Protein AF-A0A537AKS6-F1 (afdb_monomer)

Foldseek 3Di:
DDAQDFDDPVLLVDAPSAAADDDAPRLVLLLCQQQWAFDDWDDDDPDIDTATNFDAVVRLQFKWKKKFFAAHVVVHNFTFIWTQDRVVSDTHTFFTAGPVLVCQQCVLPDPRKIKMWMKGLLLSQCVPPNLCSLVRRVVRVVRSQVRSQSSLSSNQKHKAWPPPAFQVLSCLQNVQPPVVLQVLAGGMGTDTMMMMGTHDDDRPDNDGDSVSSVVRSPTDTDHGDDHPDPDDGDDRVSSVVVSVVPTDD

Structure (mmCIF, N/CA/C/O backbone):
data_AF-A0A537AKS6-F1
#
_entry.id   AF-A0A537AKS6-F1
#
loop_
_atom_site.group_PDB
_atom_site.id
_atom_site.type_symbol
_atom_site.label_atom_id
_atom_site.label_alt_id
_atom_site.label_comp_id
_atom_site.label_asym_id
_atom_site.label_entity_id
_atom_site.label_seq_id
_atom_site.pdbx_PDB_ins_code
_atom_site.Cartn_x
_atom_site.Cartn_y
_atom_site.Cartn_z
_atom_site.occupancy
_atom_site.B_iso_or_equiv
_atom_site.auth_seq_id
_atom_site.auth_comp_id
_atom_site.auth_asym_id
_atom_site.auth_atom_id
_atom_site.pdbx_PDB_model_num
ATOM 1 N N . GLU A 1 1 ? 25.735 6.282 -5.657 1.00 59.12 1 GLU A N 1
ATOM 2 C CA . GLU A 1 1 ? 24.808 6.762 -6.701 1.00 59.12 1 GLU A CA 1
ATOM 3 C C . GLU A 1 1 ? 23.999 7.931 -6.164 1.00 59.12 1 GLU A C 1
ATOM 5 O O . GLU A 1 1 ? 23.751 7.967 -4.959 1.00 59.12 1 GLU A O 1
ATOM 10 N N . GLU A 1 2 ? 23.674 8.886 -7.033 1.00 72.12 2 GLU A N 1
ATOM 11 C CA . GLU A 1 2 ? 22.932 10.116 -6.717 1.00 72.12 2 GLU A CA 1
ATOM 12 C C . GLU A 1 2 ? 21.427 9.849 -6.519 1.00 72.12 2 GLU A C 1
ATOM 14 O O . GLU A 1 2 ? 20.904 8.817 -6.942 1.00 72.12 2 GLU A O 1
ATOM 19 N N . GLU A 1 3 ? 20.730 10.762 -5.839 1.00 78.38 3 GLU A N 1
ATOM 20 C CA . GLU A 1 3 ? 19.271 10.699 -5.685 1.00 78.38 3 GLU A CA 1
ATOM 21 C C . GLU A 1 3 ? 18.549 10.916 -7.029 1.00 78.38 3 GLU A C 1
ATOM 23 O O . GLU A 1 3 ? 19.011 11.720 -7.843 1.00 78.38 3 GLU A O 1
ATOM 28 N N . PRO A 1 4 ? 17.400 10.252 -7.276 1.00 79.19 4 PRO A N 1
ATOM 29 C CA . PRO A 1 4 ? 16.616 10.491 -8.483 1.00 79.19 4 PRO A CA 1
ATOM 30 C C . PRO A 1 4 ? 16.162 11.955 -8.575 1.00 79.19 4 PRO A C 1
ATOM 32 O O . PRO A 1 4 ? 15.470 12.463 -7.689 1.00 79.19 4 PRO A O 1
ATOM 35 N N . LEU A 1 5 ? 16.514 12.628 -9.671 1.00 83.00 5 LEU A N 1
ATOM 36 C CA . LEU A 1 5 ? 16.069 13.994 -9.938 1.00 83.00 5 LEU A CA 1
ATOM 37 C C . LEU A 1 5 ? 14.573 14.014 -10.268 1.00 83.00 5 LEU A C 1
ATOM 39 O O . LEU A 1 5 ? 14.107 13.259 -11.122 1.00 83.00 5 LEU A O 1
ATOM 43 N N . SER A 1 6 ? 13.820 14.904 -9.620 1.00 87.50 6 SER A N 1
ATOM 44 C CA . SER A 1 6 ? 12.395 15.071 -9.917 1.00 87.50 6 SER A CA 1
ATOM 45 C C . SER A 1 6 ? 12.207 15.710 -11.299 1.00 87.50 6 SER A C 1
ATOM 47 O O . SER A 1 6 ? 12.801 16.760 -11.564 1.00 87.50 6 SER A O 1
ATOM 49 N N . PRO A 1 7 ? 11.381 15.124 -12.182 1.00 92.56 7 PRO A N 1
ATOM 50 C CA . PRO A 1 7 ? 11.108 15.702 -13.490 1.00 92.56 7 PRO A CA 1
ATOM 51 C C . PRO A 1 7 ? 10.198 16.932 -13.383 1.00 92.56 7 PRO A C 1
ATOM 53 O O . PRO A 1 7 ? 9.530 17.158 -12.371 1.00 92.56 7 PRO A O 1
ATOM 56 N N . ALA A 1 8 ? 10.120 17.705 -14.468 1.00 93.62 8 ALA A N 1
ATOM 57 C CA . ALA A 1 8 ? 9.098 18.735 -14.605 1.00 93.62 8 ALA A CA 1
ATOM 58 C C . ALA A 1 8 ? 7.694 18.105 -14.578 1.00 93.62 8 ALA A C 1
ATOM 60 O O . ALA A 1 8 ? 7.478 17.010 -15.100 1.00 93.62 8 ALA A O 1
ATOM 61 N N . TYR A 1 9 ? 6.726 18.816 -13.996 1.00 91.06 9 TYR A N 1
ATOM 62 C CA . TYR A 1 9 ? 5.355 18.322 -13.833 1.00 91.06 9 TYR A CA 1
ATOM 63 C C . TYR A 1 9 ? 4.705 17.920 -15.165 1.00 91.06 9 TYR A C 1
ATOM 65 O O . TYR A 1 9 ? 4.072 16.872 -15.262 1.00 91.06 9 TYR A O 1
ATOM 73 N N . GLU A 1 10 ? 4.910 18.717 -16.213 1.00 93.62 10 GLU A N 1
ATOM 74 C CA . GLU A 1 10 ? 4.398 18.442 -17.561 1.00 93.62 10 GLU A CA 1
ATOM 75 C C . GLU A 1 10 ? 4.949 17.138 -18.160 1.00 93.62 10 GLU A C 1
ATOM 77 O O . GLU A 1 10 ? 4.228 16.422 -18.859 1.00 93.62 10 GLU A O 1
ATOM 82 N N . SER A 1 11 ? 6.183 16.760 -17.810 1.00 93.31 11 SER A N 1
ATOM 83 C CA . SER A 1 11 ? 6.817 15.527 -18.286 1.00 93.31 11 SER A CA 1
ATOM 84 C C . SER A 1 11 ? 6.125 14.266 -17.769 1.00 93.31 11 SER A C 1
ATOM 86 O O . SER A 1 11 ? 6.210 13.223 -18.415 1.00 93.31 11 SER A O 1
ATOM 88 N N . LEU A 1 12 ? 5.399 14.340 -16.647 1.00 90.81 12 LEU A N 1
ATOM 89 C CA . LEU A 1 12 ? 4.654 13.199 -16.098 1.00 90.81 12 LEU A CA 1
ATOM 90 C C . LEU A 1 12 ? 3.518 12.741 -17.025 1.00 90.81 12 LEU A C 1
ATOM 92 O O . LEU A 1 12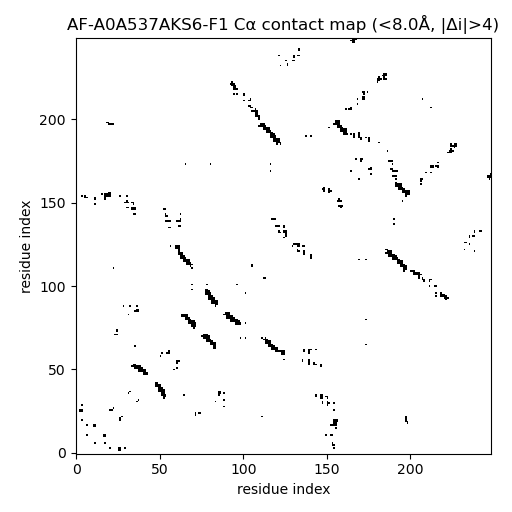 ? 3.146 11.568 -17.019 1.00 90.81 12 LEU A O 1
ATOM 96 N N . TYR A 1 13 ? 2.996 13.653 -17.848 1.00 87.19 13 TYR A N 1
ATOM 97 C CA . TYR A 1 13 ? 1.878 13.400 -18.760 1.00 87.19 13 TYR A CA 1
ATOM 98 C C . TYR A 1 13 ? 2.324 13.103 -20.193 1.00 87.19 13 TYR A C 1
ATOM 100 O O . TYR A 1 13 ? 1.508 12.697 -21.019 1.00 87.19 13 TYR A O 1
ATOM 108 N N . ALA A 1 14 ? 3.615 13.265 -20.493 1.00 88.25 14 ALA A N 1
ATOM 109 C CA . ALA A 1 14 ? 4.182 13.012 -21.807 1.00 88.25 14 ALA A CA 1
ATOM 110 C C . ALA A 1 14 ? 4.775 11.588 -21.888 1.00 88.25 14 ALA A C 1
ATOM 112 O O . ALA A 1 14 ? 5.728 11.249 -21.172 1.00 88.25 14 ALA A O 1
ATOM 113 N N . PRO A 1 15 ? 4.251 10.704 -22.762 1.00 80.06 15 PRO A N 1
ATOM 114 C CA . PRO A 1 15 ? 4.785 9.359 -22.907 1.00 80.06 15 PRO A CA 1
ATOM 115 C C . PRO A 1 15 ? 6.272 9.347 -23.300 1.00 80.06 15 PRO A C 1
ATOM 117 O O . PRO A 1 15 ? 6.634 9.728 -24.403 1.00 80.06 15 PRO A O 1
ATOM 120 N N . GLY A 1 16 ? 7.132 8.879 -22.392 1.00 83.56 16 GLY A N 1
ATOM 121 C CA . GLY A 1 16 ? 8.572 8.706 -22.631 1.00 83.56 16 GLY A CA 1
ATOM 122 C C . GLY A 1 16 ? 9.432 9.894 -22.197 1.00 83.56 16 GLY A C 1
ATOM 123 O O . GLY A 1 16 ? 10.649 9.801 -22.285 1.00 83.56 16 GLY A O 1
ATOM 124 N N . ALA A 1 17 ? 8.827 10.975 -21.690 1.00 91.12 17 ALA A N 1
ATOM 125 C CA . ALA A 1 17 ? 9.558 12.178 -21.288 1.00 91.12 17 ALA A CA 1
ATOM 126 C C . ALA A 1 17 ? 10.371 12.015 -19.992 1.00 91.12 17 ALA A C 1
ATOM 128 O O . ALA A 1 17 ? 11.335 12.746 -19.781 1.00 91.12 17 ALA A O 1
ATOM 129 N N . VAL A 1 18 ? 10.004 11.060 -19.134 1.00 94.00 18 VAL A N 1
ATOM 130 C CA . VAL A 1 18 ? 10.774 10.701 -17.936 1.00 94.00 18 VAL A CA 1
ATOM 131 C C . VAL A 1 18 ? 11.511 9.396 -18.205 1.00 94.00 18 VAL A C 1
ATOM 133 O O . VAL A 1 18 ? 10.882 8.367 -18.473 1.00 94.00 18 VAL A O 1
ATOM 136 N N . ALA A 1 19 ? 12.843 9.444 -18.158 1.00 93.06 19 ALA A N 1
ATOM 137 C CA . ALA A 1 19 ? 13.681 8.261 -18.294 1.00 93.06 19 ALA A CA 1
ATOM 138 C C . ALA A 1 19 ? 13.453 7.315 -17.107 1.00 93.06 19 ALA A C 1
ATOM 140 O O . ALA A 1 19 ? 13.392 7.755 -15.960 1.00 93.06 19 ALA A O 1
ATOM 141 N N . SER A 1 20 ? 13.326 6.016 -17.383 1.00 94.50 20 SER A N 1
ATOM 142 C CA . SER A 1 20 ? 13.126 5.025 -16.325 1.00 94.50 20 SER A CA 1
ATOM 143 C C . SER A 1 20 ? 14.390 4.880 -15.488 1.00 94.50 20 SER A C 1
ATOM 145 O O . SER A 1 20 ? 15.433 4.471 -16.000 1.00 94.50 20 SER A O 1
ATOM 147 N N . VAL A 1 21 ? 14.272 5.141 -14.192 1.00 94.62 21 VAL A N 1
ATOM 148 C CA . VAL A 1 21 ? 15.329 4.878 -13.213 1.00 94.62 21 VAL A CA 1
ATOM 149 C C . VAL A 1 21 ? 15.402 3.361 -12.960 1.00 94.62 21 VAL A C 1
ATOM 151 O O . VAL A 1 21 ? 14.352 2.713 -12.903 1.00 94.62 21 VAL A O 1
ATOM 154 N N . PRO A 1 22 ? 16.592 2.746 -12.838 1.00 92.81 22 PRO A N 1
ATOM 155 C CA . PRO A 1 22 ? 16.713 1.348 -12.419 1.00 92.81 22 PRO A CA 1
ATOM 156 C C . PRO A 1 22 ? 16.135 1.109 -11.017 1.00 92.81 22 PRO A C 1
ATOM 158 O O . PRO A 1 22 ? 16.101 2.021 -10.189 1.00 92.81 22 PRO A O 1
ATOM 161 N N . MET A 1 23 ? 15.704 -0.121 -10.723 1.00 93.94 23 MET A N 1
ATOM 162 C CA . MET A 1 23 ? 15.303 -0.474 -9.361 1.00 93.94 23 MET A CA 1
ATOM 163 C C . MET A 1 23 ? 16.510 -0.387 -8.418 1.00 93.94 23 MET A C 1
ATOM 165 O O . MET A 1 23 ? 17.547 -0.997 -8.668 1.00 93.94 23 MET A O 1
ATOM 169 N N . SER A 1 24 ? 16.363 0.357 -7.325 1.00 95.12 24 SER A N 1
ATOM 170 C CA . SER A 1 24 ? 17.347 0.482 -6.247 1.00 95.12 24 SER A CA 1
ATOM 171 C C . SER A 1 24 ? 16.639 0.868 -4.950 1.00 95.12 24 SER A C 1
ATOM 173 O O . SER A 1 24 ? 15.491 1.327 -4.982 1.00 95.12 24 SER A O 1
ATOM 175 N N . ILE A 1 25 ? 17.322 0.755 -3.805 1.00 95.94 25 ILE A N 1
ATOM 176 C CA . ILE A 1 25 ? 16.747 1.203 -2.530 1.00 95.94 25 ILE A CA 1
ATOM 177 C C . ILE A 1 25 ? 16.389 2.695 -2.548 1.00 95.94 25 ILE A C 1
ATOM 179 O O . ILE A 1 25 ? 15.379 3.089 -1.976 1.00 95.94 25 ILE A O 1
ATOM 183 N N . ARG A 1 26 ? 17.166 3.529 -3.256 1.00 95.94 26 ARG A N 1
ATOM 184 C CA . ARG A 1 26 ? 16.908 4.974 -3.379 1.00 95.94 26 ARG A CA 1
ATOM 185 C C . ARG A 1 26 ? 15.668 5.254 -4.216 1.00 95.94 26 ARG A C 1
ATOM 187 O O . ARG A 1 26 ? 14.874 6.113 -3.851 1.00 95.94 26 ARG A O 1
ATOM 194 N N . ALA A 1 27 ? 15.477 4.518 -5.311 1.00 96.81 27 ALA A N 1
ATOM 195 C CA . ALA A 1 27 ? 14.281 4.658 -6.134 1.00 96.81 27 ALA A CA 1
ATOM 196 C C . ALA A 1 27 ? 13.024 4.166 -5.390 1.00 96.81 27 ALA A C 1
ATOM 198 O O . ALA A 1 27 ? 11.988 4.826 -5.435 1.00 96.81 27 ALA A O 1
ATOM 199 N N . LEU A 1 28 ? 13.127 3.064 -4.635 1.00 97.81 28 LEU A N 1
ATOM 200 C CA . LEU A 1 28 ? 12.041 2.589 -3.771 1.00 97.81 28 LEU A CA 1
ATOM 201 C C . LEU A 1 28 ? 11.722 3.584 -2.644 1.00 97.81 28 LEU A C 1
ATOM 203 O O . LEU A 1 28 ? 10.555 3.895 -2.419 1.00 97.81 28 LEU A O 1
ATOM 207 N N . SER A 1 29 ? 12.747 4.111 -1.969 1.00 97.75 29 SER A N 1
ATOM 208 C CA . SER A 1 29 ? 12.605 5.154 -0.946 1.00 97.75 29 SER A CA 1
ATOM 209 C C . SER A 1 29 ? 11.890 6.376 -1.519 1.00 97.75 29 SER A C 1
ATOM 211 O O . SER A 1 29 ? 10.890 6.800 -0.949 1.00 97.75 29 SER A O 1
ATOM 213 N N . ARG A 1 30 ? 12.289 6.858 -2.703 1.00 97.25 30 ARG A N 1
ATOM 214 C CA . ARG A 1 30 ? 11.632 7.980 -3.392 1.00 97.25 30 ARG A CA 1
ATOM 215 C C . ARG A 1 30 ? 10.166 7.705 -3.724 1.00 97.25 30 ARG A C 1
ATOM 217 O O . ARG A 1 30 ? 9.322 8.578 -3.535 1.00 97.25 30 ARG A O 1
ATOM 224 N N . LEU A 1 31 ? 9.851 6.499 -4.204 1.00 98.38 31 LEU A N 1
ATOM 225 C CA . LEU A 1 31 ? 8.468 6.100 -4.460 1.00 98.38 31 LEU A CA 1
ATOM 226 C C . LEU A 1 31 ? 7.628 6.209 -3.179 1.00 98.38 31 LEU A C 1
ATOM 228 O O . LEU A 1 31 ? 6.565 6.823 -3.199 1.00 98.38 31 LEU A O 1
ATOM 232 N N . LEU A 1 32 ? 8.107 5.632 -2.073 1.00 98.62 32 LEU A N 1
ATOM 233 C CA . LEU A 1 32 ? 7.396 5.611 -0.790 1.00 98.62 32 LEU A CA 1
ATOM 234 C C . LEU A 1 32 ? 7.331 6.997 -0.132 1.00 98.62 32 LEU A C 1
ATOM 236 O O . LEU A 1 32 ? 6.307 7.344 0.458 1.00 98.62 32 LEU A O 1
ATOM 240 N N . GLU A 1 33 ? 8.384 7.805 -0.284 1.00 97.81 33 GLU A N 1
ATOM 241 C CA . GLU A 1 33 ? 8.442 9.206 0.140 1.00 97.81 33 GLU A CA 1
ATOM 242 C C . GLU A 1 33 ? 7.279 9.991 -0.473 1.00 97.81 33 GLU A C 1
ATOM 244 O O . GLU A 1 33 ? 6.498 10.623 0.234 1.00 97.81 33 GLU A O 1
ATOM 249 N N . TYR A 1 34 ? 7.117 9.893 -1.792 1.00 97.50 34 TYR A N 1
ATOM 250 C CA . TYR A 1 34 ? 6.111 10.656 -2.530 1.00 97.50 34 TYR A CA 1
ATOM 251 C C . TYR A 1 34 ? 4.707 10.064 -2.462 1.00 97.50 34 TYR A C 1
ATOM 253 O O . TYR A 1 34 ? 3.735 10.783 -2.687 1.00 97.50 34 TYR A O 1
ATOM 261 N N . ALA A 1 35 ? 4.590 8.775 -2.148 1.00 98.19 35 ALA A N 1
ATOM 262 C CA . ALA A 1 35 ? 3.311 8.085 -2.145 1.00 98.19 35 ALA A CA 1
ATOM 263 C C . ALA A 1 35 ? 2.659 7.957 -0.765 1.00 98.19 35 ALA A C 1
ATOM 265 O O . ALA A 1 35 ? 1.433 7.947 -0.691 1.00 98.19 35 ALA A O 1
ATOM 266 N N . LEU A 1 36 ? 3.438 7.803 0.315 1.00 98.50 36 LEU A N 1
ATOM 267 C CA . LEU A 1 36 ? 2.910 7.362 1.616 1.00 98.50 36 LEU A CA 1
ATOM 268 C C . LEU A 1 36 ? 3.541 8.049 2.844 1.00 98.50 36 LEU A C 1
ATOM 270 O O . LEU A 1 36 ? 3.058 7.855 3.960 1.00 98.50 36 LEU A O 1
ATOM 274 N N . ALA A 1 37 ? 4.619 8.824 2.692 1.00 98.19 37 ALA A N 1
ATOM 275 C CA . ALA A 1 37 ? 5.364 9.364 3.832 1.00 98.19 37 ALA A CA 1
ATOM 276 C C . ALA A 1 37 ? 4.682 10.531 4.559 1.00 98.19 37 ALA A C 1
ATOM 278 O O . ALA A 1 37 ? 3.701 11.126 4.098 1.00 98.19 37 ALA A O 1
ATOM 279 N N . LEU A 1 38 ? 5.260 10.886 5.710 1.00 98.12 38 LEU A N 1
ATOM 280 C CA . LEU A 1 38 ? 4.996 12.166 6.355 1.00 98.12 38 LEU A CA 1
ATOM 281 C C . LEU A 1 38 ? 5.534 13.306 5.475 1.00 98.12 38 LEU A C 1
ATOM 283 O O . LEU A 1 38 ? 6.672 13.255 5.022 1.00 98.12 38 LEU A O 1
ATOM 287 N N . SER A 1 39 ? 4.732 14.346 5.256 1.00 96.56 39 SER A N 1
ATOM 288 C CA . SER A 1 39 ? 5.089 15.499 4.416 1.00 96.56 39 SER A CA 1
ATOM 289 C C . SER A 1 39 ? 5.504 16.724 5.228 1.00 96.56 39 SER A C 1
ATOM 291 O O . SER A 1 39 ? 6.319 17.530 4.785 1.00 96.56 39 SER A O 1
ATOM 293 N N . ALA A 1 40 ? 4.936 16.892 6.423 1.00 96.12 40 ALA A N 1
ATOM 294 C CA . ALA A 1 40 ? 5.212 18.027 7.292 1.00 96.12 40 ALA A CA 1
ATOM 295 C C . ALA A 1 40 ? 4.776 17.745 8.732 1.00 96.12 40 ALA A C 1
ATOM 297 O O . ALA A 1 40 ? 3.990 16.841 9.007 1.00 96.12 40 ALA A O 1
ATOM 298 N N . TRP A 1 41 ? 5.229 18.594 9.651 1.00 96.62 41 TRP A N 1
ATOM 299 C CA . TRP A 1 41 ? 4.727 18.650 11.019 1.00 96.62 41 TRP A CA 1
ATOM 300 C C . TRP A 1 41 ? 4.069 20.002 11.268 1.00 96.62 41 TRP A C 1
ATOM 302 O O . TRP A 1 41 ? 4.635 21.042 10.934 1.00 96.62 41 TRP A O 1
ATOM 312 N N . LYS A 1 42 ? 2.886 19.991 11.881 1.00 96.12 42 LYS A N 1
ATOM 313 C CA . LYS A 1 42 ? 2.195 21.196 12.348 1.00 96.12 42 LYS A CA 1
ATOM 314 C C . LYS A 1 42 ? 2.181 21.232 13.867 1.00 96.12 42 LYS A C 1
ATOM 316 O O . LYS A 1 42 ? 2.167 20.190 14.521 1.00 96.12 42 LYS A O 1
ATOM 321 N N . GLN A 1 43 ? 2.175 22.440 14.416 1.00 96.94 43 GLN A N 1
ATOM 322 C CA . GLN A 1 43 ? 2.057 22.675 15.847 1.00 96.94 43 GLN A CA 1
ATOM 323 C C . GLN A 1 43 ? 1.148 23.875 16.098 1.00 96.94 43 GLN A C 1
ATOM 325 O O . GLN A 1 43 ? 1.283 2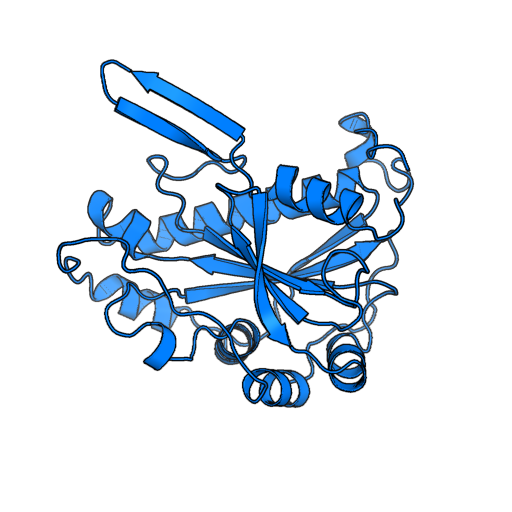4.909 15.445 1.00 96.94 43 GLN A O 1
ATOM 330 N N . ALA A 1 44 ? 0.236 23.732 17.055 1.00 95.88 44 ALA A N 1
ATOM 331 C CA . ALA A 1 44 ? -0.587 24.816 17.570 1.00 95.88 44 ALA A CA 1
ATOM 332 C C . ALA A 1 44 ? -0.722 24.656 19.087 1.00 95.88 44 ALA A C 1
ATOM 334 O O . ALA A 1 44 ? -1.156 23.612 19.577 1.00 95.88 44 ALA A O 1
ATOM 335 N N . GLY A 1 45 ? -0.312 25.679 19.840 1.00 95.06 45 GLY A N 1
ATOM 336 C CA . GLY A 1 45 ? -0.178 25.569 21.292 1.00 95.06 45 GLY A CA 1
ATOM 337 C C . GLY A 1 45 ? 0.781 24.437 21.687 1.00 95.06 45 GLY A C 1
ATOM 338 O O . GLY A 1 45 ? 1.879 24.322 21.137 1.00 95.06 45 GLY A O 1
ATOM 339 N N . GLY A 1 46 ? 0.352 23.596 22.632 1.00 95.19 46 GLY A N 1
ATOM 340 C CA . GLY A 1 46 ? 1.105 22.425 23.098 1.00 95.19 46 GLY A CA 1
ATOM 341 C C . GLY A 1 46 ? 0.932 21.162 22.246 1.00 95.19 46 GLY A C 1
ATOM 342 O O . GLY A 1 46 ? 1.552 20.147 22.544 1.00 95.19 46 GLY A O 1
ATOM 343 N N . THR A 1 47 ? 0.101 21.195 21.201 1.00 94.31 47 THR A N 1
ATOM 344 C CA . THR A 1 47 ? -0.208 20.017 20.381 1.00 94.31 47 THR A CA 1
ATOM 345 C C . THR A 1 47 ? 0.578 20.058 19.076 1.00 94.31 47 THR A C 1
ATOM 347 O O . THR A 1 47 ? 0.550 21.059 18.356 1.00 94.31 47 THR A O 1
ATOM 350 N N . ARG A 1 48 ? 1.255 18.953 18.747 1.00 95.75 48 ARG A N 1
ATOM 351 C CA . ARG A 1 48 ? 1.998 18.755 17.495 1.00 95.75 48 ARG A CA 1
ATOM 352 C C . ARG A 1 48 ? 1.497 17.493 16.797 1.00 95.75 48 ARG A C 1
ATOM 354 O O . ARG A 1 48 ? 1.297 16.478 17.453 1.00 95.75 48 ARG A O 1
ATOM 361 N N . TRP A 1 49 ? 1.315 17.552 15.481 1.00 95.38 49 TRP A N 1
ATOM 362 C CA . TRP A 1 49 ? 0.846 16.419 14.679 1.00 95.38 49 TRP A CA 1
ATOM 363 C C . TRP A 1 49 ? 1.532 16.373 13.314 1.00 95.38 49 TRP A C 1
ATOM 365 O O . TRP A 1 49 ? 1.953 17.401 12.772 1.00 95.38 49 TRP A O 1
ATOM 375 N N . ALA A 1 50 ? 1.653 15.166 12.767 1.00 96.31 50 ALA A N 1
ATOM 376 C CA . ALA A 1 50 ? 2.203 14.940 11.440 1.00 96.31 50 ALA A CA 1
ATOM 377 C C . ALA A 1 50 ? 1.119 15.076 10.363 1.00 96.31 50 ALA A C 1
ATOM 379 O O . ALA A 1 50 ? -0.051 14.759 10.591 1.00 96.31 50 ALA A O 1
ATOM 380 N N . LEU A 1 51 ? 1.525 15.530 9.183 1.00 97.44 51 LEU A N 1
ATOM 381 C CA . LEU A 1 51 ? 0.766 15.448 7.940 1.00 97.44 51 LEU A CA 1
ATOM 382 C C . LEU A 1 51 ? 1.406 14.385 7.051 1.00 97.44 51 LEU A C 1
ATOM 384 O O . LEU A 1 51 ? 2.624 14.211 7.104 1.00 97.44 51 LEU A O 1
ATOM 388 N N . ARG A 1 52 ? 0.612 13.715 6.213 1.00 97.50 52 ARG A N 1
ATOM 389 C CA . ARG A 1 52 ? 1.118 12.826 5.157 1.00 97.50 52 ARG A CA 1
ATOM 390 C C . ARG A 1 52 ? 1.050 13.499 3.790 1.00 97.50 52 ARG A C 1
ATOM 392 O O . ARG A 1 52 ? 0.463 14.573 3.642 1.00 97.50 52 ARG A O 1
ATOM 399 N N . VAL A 1 53 ? 1.704 12.895 2.805 1.00 97.06 53 VAL A N 1
ATOM 400 C CA . VAL A 1 53 ? 1.614 13.311 1.394 1.00 97.06 53 VAL A CA 1
ATOM 401 C C . VAL A 1 53 ? 0.198 13.153 0.833 1.00 97.06 53 VAL A C 1
ATOM 403 O O . VAL A 1 53 ? -0.219 13.946 -0.009 1.00 97.06 53 VAL A O 1
ATOM 406 N N . ASN A 1 54 ? -0.568 12.199 1.368 1.00 96.25 54 ASN A N 1
ATOM 407 C CA . ASN A 1 54 ? -1.968 11.994 1.015 1.00 96.25 54 ASN A CA 1
ATOM 408 C C . ASN A 1 54 ? -2.876 12.802 1.950 1.00 96.25 54 ASN A C 1
ATOM 410 O O . ASN A 1 54 ? -2.647 12.812 3.166 1.00 96.25 54 ASN A O 1
ATOM 414 N N . PRO A 1 55 ? -3.913 13.474 1.424 1.00 96.69 55 PRO A N 1
ATOM 415 C CA . PRO A 1 55 ? -4.964 14.018 2.267 1.00 96.69 55 PRO A CA 1
ATOM 416 C C . PRO A 1 55 ? -5.755 12.875 2.916 1.00 96.69 55 PRO A C 1
ATOM 418 O O . PRO A 1 55 ? -5.881 11.796 2.347 1.00 96.69 55 PRO A O 1
ATOM 421 N N . SER A 1 56 ? -6.291 13.150 4.102 1.00 97.62 56 SER A N 1
ATOM 422 C CA . SER A 1 56 ? -7.124 12.226 4.868 1.00 97.62 56 SER A CA 1
ATOM 423 C C . SER A 1 56 ? -8.154 13.018 5.666 1.00 97.62 56 SER A C 1
ATOM 425 O O . SER A 1 56 ? -7.845 14.112 6.173 1.00 97.62 56 SER A O 1
ATOM 427 N N . SER A 1 57 ? -9.382 12.510 5.778 1.00 92.88 57 SER A N 1
ATOM 428 C CA . SER A 1 57 ? -10.435 13.176 6.545 1.00 92.88 57 SER A CA 1
ATOM 429 C C . SER A 1 57 ? -10.008 13.394 7.989 1.00 92.88 57 SER A C 1
ATOM 431 O O . SER A 1 57 ? -9.715 12.480 8.744 1.00 92.88 57 SER A O 1
ATOM 433 N N . GLY A 1 58 ? -9.946 14.661 8.400 1.00 94.62 58 GLY A N 1
ATOM 434 C CA . GLY A 1 58 ? -9.557 14.996 9.765 1.00 94.62 58 GLY A CA 1
ATOM 435 C C . GLY A 1 58 ? -8.101 14.678 10.119 1.00 94.62 58 GLY A C 1
ATOM 436 O O . GLY A 1 58 ? -7.784 14.777 11.302 1.00 94.62 58 GLY A O 1
ATOM 437 N N . ASN A 1 59 ? -7.245 14.375 9.131 1.00 96.56 59 ASN A N 1
ATOM 438 C CA . ASN A 1 59 ? -5.841 13.991 9.308 1.00 96.56 59 ASN A CA 1
ATOM 439 C C . ASN A 1 59 ? -5.669 12.698 10.133 1.00 96.56 59 ASN A C 1
ATOM 441 O O . ASN A 1 59 ? -4.829 12.661 11.034 1.00 96.56 59 ASN A O 1
ATOM 445 N N . LEU A 1 60 ? -6.483 11.671 9.853 1.00 96.50 60 LEU A N 1
ATOM 446 C CA . LEU A 1 60 ? -6.538 10.423 10.631 1.00 96.50 60 LEU A CA 1
ATOM 447 C C . LEU A 1 60 ? -5.757 9.263 10.001 1.00 96.50 60 LEU A C 1
ATOM 449 O O . LEU A 1 60 ? -5.272 8.400 10.728 1.00 96.50 60 LEU A O 1
ATOM 453 N N . HIS A 1 61 ? -5.561 9.294 8.682 1.00 97.25 61 HIS A N 1
ATOM 454 C CA . HIS A 1 61 ? -4.682 8.410 7.911 1.00 97.25 61 HIS A CA 1
ATOM 455 C C . HIS A 1 61 ? -4.930 6.912 8.190 1.00 97.25 61 HIS A C 1
ATOM 457 O O . HIS A 1 61 ? -4.061 6.245 8.761 1.00 97.25 61 HIS A O 1
ATOM 463 N N . PRO A 1 62 ? -6.099 6.360 7.803 1.00 97.81 62 PRO A N 1
ATOM 464 C CA . PRO A 1 62 ? -6.430 4.944 7.954 1.00 97.81 62 PRO A CA 1
ATOM 465 C C . PRO A 1 62 ? -5.571 4.034 7.073 1.00 97.81 62 PRO A C 1
ATOM 467 O O . PRO A 1 62 ? -5.410 2.867 7.415 1.00 97.81 62 PRO A O 1
ATOM 470 N N . THR A 1 63 ? -5.042 4.558 5.962 1.00 98.38 63 THR A N 1
ATOM 471 C CA . THR A 1 63 ? -4.357 3.768 4.938 1.00 98.38 63 THR A CA 1
ATOM 472 C C . THR A 1 63 ? -2.942 3.368 5.350 1.00 98.38 63 THR A C 1
ATOM 474 O O . THR A 1 63 ? -2.096 4.239 5.586 1.00 98.38 63 THR A O 1
ATOM 477 N N . GLU A 1 64 ? -2.674 2.063 5.338 1.00 98.56 64 GLU A N 1
ATOM 478 C CA . GLU A 1 64 ? -1.341 1.477 5.504 1.00 98.56 64 GLU A CA 1
ATOM 479 C C . GLU A 1 64 ? -0.825 0.923 4.164 1.00 98.56 64 GLU A C 1
ATOM 481 O O . GLU A 1 64 ? -1.585 0.710 3.213 1.00 98.56 64 GLU A O 1
ATOM 486 N N . GLY A 1 65 ? 0.496 0.747 4.060 1.00 98.56 65 GLY A N 1
ATOM 487 C CA . GLY A 1 65 ? 1.164 0.351 2.821 1.00 98.56 65 GLY A CA 1
ATOM 488 C C . GLY A 1 65 ? 2.104 -0.829 3.010 1.00 98.56 65 GLY A C 1
ATOM 489 O O . GLY A 1 65 ? 2.890 -0.868 3.955 1.00 98.56 65 GLY A O 1
ATOM 490 N N . TYR A 1 66 ? 2.064 -1.764 2.066 1.00 98.88 66 TYR A N 1
ATOM 491 C CA . TYR A 1 66 ? 2.901 -2.959 2.044 1.00 98.88 66 TYR A CA 1
ATOM 492 C C . TYR A 1 66 ? 3.653 -3.058 0.728 1.00 98.88 66 TYR A C 1
ATOM 494 O O . TYR A 1 66 ? 3.138 -2.669 -0.314 1.00 98.88 66 TYR A O 1
ATOM 502 N N . VAL A 1 67 ? 4.854 -3.627 0.749 1.00 98.81 67 VAL A N 1
ATOM 503 C CA . VAL A 1 67 ? 5.696 -3.824 -0.430 1.00 98.81 67 VAL A CA 1
ATOM 504 C C . VAL A 1 67 ? 6.149 -5.278 -0.480 1.00 98.81 67 VAL A C 1
ATOM 506 O O . VAL A 1 67 ? 6.899 -5.720 0.387 1.00 98.81 67 VAL A O 1
ATOM 509 N N . LEU A 1 68 ? 5.718 -6.027 -1.497 1.00 98.75 68 LEU A N 1
ATOM 510 C CA . LEU A 1 68 ? 6.293 -7.331 -1.836 1.00 98.75 68 LEU A CA 1
ATOM 511 C C . LEU A 1 68 ? 7.284 -7.132 -2.976 1.00 98.75 68 LEU A C 1
ATOM 513 O O . LEU A 1 68 ? 6.881 -6.882 -4.113 1.00 98.75 68 LEU A O 1
ATOM 517 N N . ILE A 1 69 ? 8.572 -7.269 -2.682 1.00 98.44 69 ILE A N 1
ATOM 518 C CA . ILE A 1 69 ? 9.647 -6.955 -3.625 1.00 98.44 69 ILE A CA 1
ATOM 519 C C . ILE A 1 69 ? 10.719 -8.039 -3.649 1.00 98.44 69 ILE A C 1
ATOM 521 O O . ILE A 1 69 ? 10.885 -8.803 -2.693 1.00 98.44 69 ILE A O 1
ATOM 525 N N . GLY A 1 70 ? 11.426 -8.113 -4.779 1.00 97.25 70 GLY A N 1
ATOM 526 C CA . GLY A 1 70 ? 12.615 -8.940 -4.944 1.00 97.25 70 GLY A CA 1
ATOM 527 C C . GLY A 1 70 ? 13.755 -8.511 -4.015 1.00 97.25 70 GLY A C 1
ATOM 528 O O . GLY A 1 70 ? 13.666 -7.497 -3.327 1.00 97.25 70 GLY A O 1
ATOM 529 N N . GLY A 1 71 ? 14.840 -9.287 -4.002 1.00 93.50 71 GLY A N 1
ATOM 530 C CA . GLY A 1 71 ? 16.019 -8.958 -3.201 1.00 93.50 71 GLY A CA 1
ATOM 531 C C . GLY A 1 71 ? 16.629 -7.613 -3.606 1.00 93.50 71 GLY A C 1
ATOM 532 O O . GLY A 1 71 ? 16.931 -7.394 -4.779 1.00 93.50 71 GLY A O 1
ATOM 533 N N . ILE A 1 72 ? 16.825 -6.737 -2.624 1.00 93.62 72 ILE A N 1
ATOM 534 C CA . ILE A 1 72 ? 17.577 -5.481 -2.726 1.00 93.62 72 ILE A CA 1
ATOM 535 C C . ILE A 1 72 ? 18.627 -5.555 -1.623 1.00 93.62 72 ILE A C 1
ATOM 537 O O . ILE A 1 72 ? 18.266 -5.831 -0.483 1.00 93.62 72 ILE A O 1
ATOM 541 N N . ALA A 1 73 ? 19.905 -5.339 -1.943 1.00 91.38 73 ALA A N 1
ATOM 542 C CA . ALA A 1 73 ? 21.017 -5.596 -1.022 1.00 91.38 73 ALA A CA 1
ATOM 543 C C . ALA A 1 73 ? 20.795 -4.980 0.375 1.00 91.38 73 ALA A C 1
ATOM 545 O O . ALA A 1 73 ? 21.007 -5.641 1.389 1.00 91.38 73 ALA A O 1
ATOM 546 N N . GLU A 1 74 ? 20.274 -3.756 0.426 1.00 94.44 74 GLU A N 1
ATOM 547 C CA . GLU A 1 74 ? 20.004 -3.002 1.652 1.00 94.44 74 GLU A CA 1
ATOM 548 C C . GLU A 1 74 ? 18.794 -3.511 2.462 1.00 94.44 74 GLU A C 1
ATOM 550 O O . GLU A 1 74 ? 18.713 -3.249 3.659 1.00 94.44 74 GLU A O 1
ATOM 555 N N . LEU A 1 75 ? 17.869 -4.254 1.842 1.00 92.31 75 LEU A N 1
ATOM 556 C CA . LEU A 1 75 ? 16.716 -4.899 2.498 1.00 92.31 75 LEU A CA 1
ATOM 557 C C . LEU A 1 75 ? 16.922 -6.408 2.720 1.00 92.31 75 LEU A C 1
ATOM 559 O O . LEU A 1 75 ? 16.068 -7.083 3.305 1.00 92.31 75 LEU A O 1
ATOM 563 N N . GLY A 1 76 ? 18.052 -6.935 2.246 1.00 89.81 76 GLY A N 1
ATOM 564 C CA . GLY A 1 76 ? 18.377 -8.351 2.184 1.00 89.81 76 GLY A CA 1
ATOM 565 C C . GLY A 1 76 ? 18.269 -8.926 0.769 1.00 89.81 76 GLY A C 1
ATOM 566 O O . GLY A 1 76 ? 17.388 -8.591 -0.020 1.00 89.81 76 GLY A O 1
ATOM 567 N N . GLU A 1 77 ? 19.154 -9.872 0.460 1.00 89.19 77 GLU A N 1
ATOM 568 C CA . GLU A 1 77 ? 19.284 -10.478 -0.876 1.00 89.19 77 GLU A CA 1
ATOM 569 C C . GLU A 1 77 ? 18.100 -11.378 -1.280 1.00 89.19 77 GLU A C 1
ATOM 571 O O . GLU A 1 77 ? 18.011 -11.820 -2.425 1.00 89.19 77 GLU A O 1
ATOM 576 N N . THR A 1 78 ? 17.172 -11.659 -0.360 1.00 94.75 78 THR A N 1
ATOM 577 C CA . THR A 1 78 ? 16.004 -12.511 -0.624 1.00 94.75 78 THR A CA 1
ATOM 578 C C . THR A 1 78 ? 14.722 -11.687 -0.716 1.00 94.75 78 THR A C 1
ATOM 580 O O . THR A 1 78 ? 14.548 -10.758 0.080 1.00 94.75 78 THR A O 1
ATOM 583 N N . PRO A 1 79 ? 13.788 -12.043 -1.620 1.00 98.06 79 PRO A N 1
ATOM 584 C CA . PRO A 1 79 ? 12.494 -11.380 -1.690 1.00 98.06 79 PRO A CA 1
ATOM 585 C C . PRO A 1 79 ? 11.735 -11.431 -0.361 1.00 98.06 79 PRO A C 1
ATOM 587 O O . PRO A 1 79 ? 11.927 -12.324 0.478 1.00 98.06 79 PRO A O 1
ATOM 590 N N . GLY A 1 80 ? 10.846 -10.467 -0.159 1.00 98.00 80 GLY A N 1
ATOM 591 C CA . GLY A 1 80 ? 10.069 -10.374 1.069 1.00 98.00 80 GLY A CA 1
ATOM 592 C C . GLY A 1 80 ? 8.909 -9.404 0.970 1.00 98.00 80 GLY A C 1
ATOM 593 O O . GLY A 1 80 ? 8.882 -8.533 0.101 1.00 98.00 80 GLY A O 1
ATOM 594 N N . LEU A 1 81 ? 7.957 -9.596 1.878 1.00 98.69 81 LEU A N 1
ATOM 595 C CA . LEU A 1 81 ? 6.874 -8.663 2.141 1.00 98.69 81 LEU A CA 1
ATOM 596 C C . LEU A 1 81 ? 7.288 -7.751 3.292 1.00 98.69 81 LEU A C 1
ATOM 598 O O . LEU A 1 81 ? 7.742 -8.230 4.337 1.00 98.69 81 LEU A O 1
ATOM 602 N N . PHE A 1 82 ? 7.084 -6.456 3.111 1.00 98.75 82 PHE A N 1
ATOM 603 C CA . PHE A 1 82 ? 7.403 -5.424 4.082 1.00 98.75 82 PHE A CA 1
ATOM 604 C C . PHE A 1 82 ? 6.187 -4.532 4.325 1.00 98.75 82 PHE A C 1
ATOM 606 O O . PHE A 1 82 ? 5.449 -4.251 3.390 1.00 98.75 82 PHE A O 1
ATOM 613 N N . HIS A 1 83 ? 5.998 -4.080 5.558 1.00 98.75 83 HIS A N 1
ATOM 614 C CA . HIS A 1 83 ? 5.095 -2.991 5.917 1.00 98.75 83 HIS A CA 1
ATOM 615 C C . HIS A 1 83 ? 5.889 -1.677 5.909 1.00 98.75 83 HIS A C 1
ATOM 617 O O . HIS A 1 83 ? 7.041 -1.650 6.343 1.00 98.75 83 HIS A O 1
ATOM 623 N N . TYR A 1 84 ? 5.313 -0.603 5.378 1.00 98.75 84 TYR A N 1
ATOM 624 C CA . TYR A 1 84 ? 5.946 0.710 5.351 1.00 98.75 84 TYR A CA 1
ATOM 625 C C . TYR A 1 84 ? 5.584 1.511 6.601 1.00 98.75 84 TYR A C 1
ATOM 627 O O . TYR A 1 84 ? 4.423 1.845 6.812 1.00 98.75 84 TYR A O 1
ATOM 635 N N . ALA A 1 85 ? 6.596 1.860 7.394 1.00 97.94 85 ALA A N 1
ATOM 636 C CA . ALA A 1 85 ? 6.464 2.648 8.610 1.00 97.94 85 ALA A CA 1
ATOM 637 C C . ALA A 1 85 ? 6.766 4.132 8.303 1.00 97.94 85 ALA A C 1
ATOM 639 O O . ALA A 1 85 ? 7.931 4.512 8.133 1.00 97.94 85 ALA A O 1
ATOM 640 N N . PRO A 1 86 ? 5.741 5.000 8.171 1.00 97.25 86 PRO A N 1
ATOM 641 C CA . PRO A 1 86 ? 5.928 6.356 7.659 1.00 97.25 86 PRO A CA 1
ATOM 642 C C . PRO A 1 86 ? 6.652 7.288 8.633 1.00 97.25 86 PRO A C 1
ATOM 644 O O . PRO A 1 86 ? 7.250 8.260 8.178 1.00 97.25 86 PRO A O 1
ATOM 647 N N . ALA A 1 87 ? 6.602 7.027 9.944 1.00 96.12 87 ALA A N 1
ATOM 648 C CA . ALA A 1 87 ? 7.292 7.852 10.936 1.00 96.12 87 ALA A CA 1
ATOM 649 C C . ALA A 1 87 ? 8.817 7.689 10.848 1.00 96.12 87 ALA A C 1
ATOM 651 O O . ALA A 1 87 ? 9.551 8.672 10.938 1.00 96.12 87 ALA A O 1
ATOM 652 N N . GLU A 1 88 ? 9.275 6.465 10.605 1.00 97.19 88 GLU A N 1
ATOM 653 C CA . GLU A 1 88 ? 10.677 6.092 10.444 1.00 97.19 88 GLU A CA 1
ATOM 654 C C . GLU A 1 88 ? 11.158 6.246 8.995 1.00 97.19 88 GLU A C 1
ATOM 656 O O . GLU A 1 88 ? 12.359 6.166 8.746 1.00 97.19 88 GLU A O 1
ATOM 661 N N . HIS A 1 89 ? 10.232 6.430 8.043 1.00 97.81 89 HIS A N 1
ATOM 662 C CA . HIS A 1 89 ? 10.482 6.229 6.614 1.00 97.81 89 HIS A CA 1
ATOM 663 C C . HIS A 1 89 ? 11.209 4.890 6.373 1.00 97.81 89 HIS A C 1
ATOM 665 O O . HIS A 1 89 ? 12.249 4.813 5.719 1.00 97.81 89 HIS A O 1
ATOM 671 N N . GLY A 1 90 ? 10.669 3.828 6.976 1.00 97.81 90 GLY A N 1
ATOM 672 C CA . GLY A 1 90 ? 11.305 2.516 7.064 1.00 97.81 90 GLY A CA 1
ATOM 673 C C . GLY A 1 90 ? 10.441 1.386 6.516 1.00 97.81 90 GLY A C 1
ATOM 674 O O . GLY A 1 90 ? 9.236 1.535 6.317 1.00 97.81 90 GLY A O 1
ATOM 675 N N . LEU A 1 91 ? 11.071 0.235 6.280 1.00 98.19 91 LEU A N 1
ATOM 676 C CA . LEU A 1 91 ? 10.399 -1.000 5.883 1.00 98.19 91 LEU A CA 1
ATOM 677 C C . LEU A 1 91 ? 10.568 -2.062 6.968 1.00 98.19 91 LEU A C 1
ATOM 679 O O . LEU A 1 91 ? 11.679 -2.479 7.291 1.00 98.19 91 LEU A O 1
ATOM 683 N N . GLU A 1 92 ? 9.447 -2.533 7.497 1.00 97.50 92 GLU A N 1
ATOM 684 C CA . GLU A 1 92 ? 9.371 -3.590 8.496 1.00 97.50 92 GLU A CA 1
ATOM 685 C C . GLU A 1 92 ? 9.087 -4.915 7.798 1.00 97.50 92 GLU A C 1
ATOM 687 O O . GLU A 1 92 ? 8.035 -5.099 7.187 1.00 97.50 92 GLU A O 1
ATOM 692 N N . ARG A 1 93 ? 10.011 -5.875 7.868 1.00 97.69 93 ARG A N 1
ATOM 693 C CA . ARG A 1 93 ? 9.794 -7.178 7.231 1.00 97.69 93 ARG A CA 1
ATOM 694 C C . ARG A 1 93 ? 8.628 -7.904 7.901 1.00 97.69 93 ARG A C 1
ATOM 696 O O . ARG A 1 93 ? 8.695 -8.191 9.091 1.00 97.69 93 ARG A O 1
ATOM 703 N N . ARG A 1 94 ? 7.603 -8.259 7.121 1.00 97.94 94 ARG A N 1
ATOM 704 C CA . ARG A 1 94 ? 6.436 -9.035 7.569 1.00 97.94 94 ARG A CA 1
ATOM 705 C C . ARG A 1 94 ? 6.530 -10.501 7.198 1.00 97.94 94 ARG A C 1
ATOM 707 O O . ARG A 1 94 ? 6.189 -11.327 8.032 1.00 97.94 94 ARG A O 1
ATOM 714 N N . ALA A 1 95 ? 7.062 -10.836 6.024 1.00 98.12 95 ALA A N 1
ATOM 715 C CA . ALA A 1 95 ? 7.290 -12.224 5.622 1.00 98.12 95 ALA A CA 1
ATOM 716 C C . ALA A 1 95 ? 8.509 -12.365 4.704 1.00 98.12 95 ALA A C 1
ATOM 718 O O . ALA A 1 95 ? 8.840 -11.466 3.927 1.00 98.12 95 ALA A O 1
ATOM 719 N N . GLY A 1 96 ? 9.179 -13.515 4.775 1.00 96.81 96 GLY A N 1
ATOM 720 C CA . GLY A 1 96 ? 10.139 -13.915 3.744 1.00 96.81 96 GLY A CA 1
ATOM 721 C C . GLY A 1 96 ? 9.438 -14.547 2.548 1.00 96.81 96 GLY A C 1
ATOM 722 O O . GLY A 1 96 ? 8.461 -15.266 2.722 1.00 96.81 96 GLY A O 1
ATOM 723 N N . CYS A 1 97 ? 9.953 -14.314 1.343 1.00 97.75 97 CYS A N 1
ATOM 724 C CA . CYS A 1 97 ? 9.450 -14.935 0.124 1.00 97.75 97 CYS A CA 1
ATOM 725 C C . CYS A 1 97 ? 10.613 -15.633 -0.603 1.00 97.75 97 CYS A C 1
ATOM 727 O O . CYS A 1 97 ? 11.524 -14.961 -1.090 1.00 97.75 97 CYS A O 1
ATOM 729 N N . PRO A 1 98 ? 10.640 -16.978 -0.660 1.00 97.31 98 PRO A N 1
ATOM 730 C CA . PRO A 1 98 ? 11.677 -17.699 -1.390 1.00 97.31 98 PRO A CA 1
ATOM 731 C C . PRO A 1 98 ? 11.777 -17.228 -2.856 1.00 97.31 98 PRO A C 1
ATOM 733 O O . PRO A 1 98 ? 10.742 -17.004 -3.484 1.00 97.31 98 PRO A O 1
ATOM 736 N N . PRO A 1 99 ? 12.981 -17.131 -3.458 1.00 97.38 99 PRO A N 1
ATOM 737 C CA . PRO A 1 99 ? 13.137 -16.634 -4.831 1.00 97.38 99 PRO A CA 1
ATOM 738 C C . PRO A 1 99 ? 12.283 -17.363 -5.875 1.00 97.38 99 PRO A C 1
ATOM 740 O O . PRO A 1 99 ? 11.709 -16.730 -6.759 1.00 97.38 99 PRO A O 1
ATOM 743 N N . ALA A 1 100 ? 12.144 -18.687 -5.747 1.00 97.69 100 ALA A N 1
ATOM 744 C CA . ALA A 1 100 ? 11.286 -19.480 -6.625 1.00 97.69 100 ALA A CA 1
ATOM 745 C C . ALA A 1 100 ? 9.807 -19.084 -6.498 1.00 97.69 100 ALA A C 1
ATOM 747 O O . ALA A 1 100 ? 9.117 -18.968 -7.509 1.00 97.69 100 ALA A O 1
ATOM 748 N N . LEU A 1 101 ? 9.339 -18.833 -5.272 1.00 98.19 101 LEU A N 1
ATOM 749 C CA . LEU A 1 101 ? 7.974 -18.399 -4.997 1.00 98.19 101 LEU A CA 1
ATOM 750 C C . LEU A 1 101 ? 7.712 -16.994 -5.549 1.00 98.19 101 LEU A C 1
ATOM 752 O O . LEU A 1 101 ? 6.722 -16.789 -6.250 1.00 98.19 101 LEU A O 1
ATOM 756 N N . PHE A 1 102 ? 8.629 -16.053 -5.312 1.00 98.00 102 PHE A N 1
ATOM 757 C CA . PHE A 1 102 ? 8.549 -14.706 -5.881 1.00 98.00 102 PHE A CA 1
ATOM 758 C C . PHE A 1 102 ? 8.493 -14.750 -7.414 1.00 98.00 102 PHE A C 1
ATOM 760 O O . PHE A 1 102 ? 7.668 -14.077 -8.025 1.00 98.00 102 PHE A O 1
ATOM 767 N N . GLY A 1 103 ? 9.302 -15.609 -8.043 1.00 96.88 103 GLY A N 1
ATOM 768 C CA . GLY A 1 103 ? 9.265 -15.826 -9.489 1.00 96.88 103 GLY A CA 1
ATOM 769 C C . GLY A 1 103 ? 7.921 -16.358 -10.003 1.00 96.88 103 GLY A C 1
ATOM 770 O O . GLY A 1 103 ? 7.521 -16.000 -11.109 1.00 96.88 103 GLY A O 1
ATOM 771 N N . ARG A 1 104 ? 7.198 -17.174 -9.217 1.00 97.12 104 ARG A N 1
ATOM 772 C CA . ARG A 1 104 ? 5.829 -17.596 -9.562 1.00 97.12 104 ARG A CA 1
ATOM 773 C C . ARG A 1 104 ? 4.829 -16.448 -9.410 1.00 97.12 104 ARG A C 1
ATOM 775 O O . ARG A 1 104 ? 4.064 -16.215 -10.337 1.00 97.12 104 ARG A O 1
ATOM 782 N N . LEU A 1 105 ? 4.886 -15.704 -8.301 1.00 96.69 105 LEU A N 1
ATOM 783 C CA . LEU A 1 105 ? 4.014 -14.544 -8.048 1.00 96.69 105 LEU A CA 1
ATOM 784 C C . LEU A 1 105 ? 4.154 -13.466 -9.129 1.00 96.69 105 LEU A C 1
ATOM 786 O O . LEU A 1 105 ? 3.155 -12.914 -9.579 1.00 96.69 105 LEU A O 1
ATOM 790 N N . MET A 1 106 ? 5.383 -13.207 -9.577 1.00 96.12 106 MET A N 1
ATOM 791 C CA . MET A 1 106 ? 5.682 -12.200 -10.597 1.00 96.12 106 MET A CA 1
ATOM 792 C C . MET A 1 106 ? 5.665 -12.757 -12.029 1.00 96.12 106 MET A C 1
ATOM 794 O O . MET A 1 106 ? 6.033 -12.055 -12.975 1.00 96.12 106 MET A O 1
ATOM 798 N N . ARG A 1 107 ? 5.230 -14.007 -12.238 1.00 93.94 107 ARG A N 1
ATOM 799 C CA . ARG A 1 107 ? 5.145 -14.602 -13.576 1.00 93.94 107 ARG A CA 1
ATOM 800 C C . ARG A 1 107 ? 4.159 -13.811 -14.436 1.00 93.94 107 ARG A C 1
ATOM 802 O O . ARG A 1 107 ? 3.014 -13.602 -14.058 1.00 93.94 107 ARG A O 1
ATOM 809 N N . GLY A 1 108 ? 4.602 -13.393 -15.620 1.00 92.31 108 GLY A N 1
ATOM 810 C CA . GLY A 1 108 ? 3.781 -12.602 -16.541 1.00 92.31 108 GLY A CA 1
ATOM 811 C C . GLY A 1 108 ? 3.763 -11.102 -16.240 1.00 92.31 108 GLY A C 1
ATOM 812 O O . GLY A 1 108 ? 3.231 -10.348 -17.052 1.00 92.31 108 GLY A O 1
ATOM 813 N N . PHE A 1 109 ? 4.366 -10.648 -15.134 1.00 94.19 109 PHE A N 1
ATOM 814 C CA . PHE A 1 109 ? 4.634 -9.229 -14.893 1.00 94.19 109 PHE A CA 1
ATOM 815 C C . PHE A 1 109 ? 5.912 -8.773 -15.624 1.00 94.19 109 PHE A C 1
ATOM 817 O O . PHE A 1 109 ? 6.769 -9.602 -15.948 1.00 94.19 109 PHE A O 1
ATOM 824 N N . PRO A 1 110 ? 6.068 -7.464 -15.899 1.00 93.69 110 PRO A N 1
ATOM 825 C CA . PRO A 1 110 ? 7.284 -6.925 -16.501 1.00 93.69 110 PRO A CA 1
ATOM 826 C C . PRO A 1 110 ? 8.541 -7.171 -15.644 1.00 93.69 110 PRO A C 1
ATOM 828 O O . PRO A 1 110 ? 8.441 -7.376 -14.431 1.00 93.69 110 PRO A O 1
ATOM 831 N N . PRO A 1 111 ? 9.746 -7.123 -16.241 1.00 91.81 111 PRO A N 1
ATOM 832 C CA . PRO A 1 111 ? 10.993 -7.258 -15.495 1.00 91.81 111 PRO A CA 1
ATOM 833 C C . PRO A 1 111 ? 11.089 -6.250 -14.345 1.00 91.81 111 PRO A C 1
ATOM 835 O O . PRO A 1 111 ? 10.722 -5.089 -14.506 1.00 91.81 111 PRO A O 1
ATOM 838 N N . GLN A 1 112 ? 11.627 -6.691 -13.203 1.00 93.69 112 GLN A N 1
ATOM 839 C CA . GLN A 1 112 ? 11.764 -5.881 -11.981 1.00 93.69 112 GLN A CA 1
ATOM 840 C C . GLN A 1 112 ? 10.433 -5.356 -11.410 1.00 93.69 112 GLN A C 1
ATOM 842 O O . GLN A 1 112 ? 10.439 -4.437 -10.592 1.00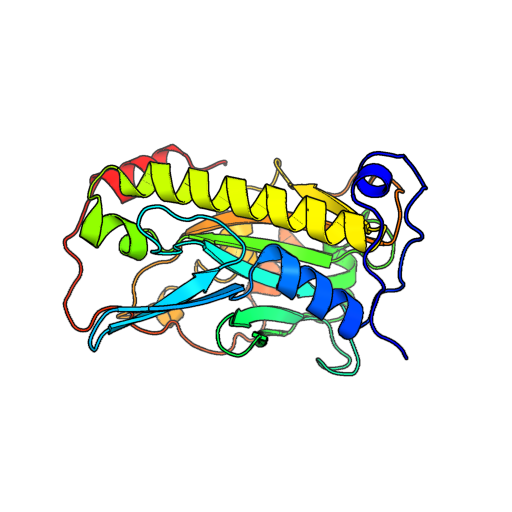 93.69 112 GLN A O 1
ATOM 847 N N . ALA A 1 113 ? 9.296 -5.929 -11.817 1.00 96.25 113 ALA A N 1
ATOM 848 C CA . ALA A 1 113 ? 8.026 -5.630 -11.183 1.00 96.25 113 ALA A CA 1
ATOM 849 C C . ALA A 1 113 ? 8.013 -6.073 -9.712 1.00 96.25 113 ALA A C 1
ATOM 851 O O . ALA A 1 113 ? 8.649 -7.057 -9.324 1.00 96.25 113 ALA A O 1
ATOM 852 N N . PHE A 1 114 ? 7.236 -5.359 -8.914 1.00 98.19 114 PHE A N 1
ATOM 853 C CA . PHE A 1 114 ? 6.954 -5.656 -7.516 1.00 98.19 114 PHE A CA 1
ATOM 854 C C . PHE A 1 114 ? 5.520 -5.230 -7.191 1.00 98.19 114 PHE A C 1
ATOM 856 O O . PHE A 1 114 ? 4.857 -4.587 -8.013 1.00 98.19 114 PHE A O 1
ATOM 863 N N . LEU A 1 115 ? 5.025 -5.611 -6.015 1.00 98.69 115 LEU A N 1
ATOM 864 C CA . LEU A 1 115 ? 3.662 -5.297 -5.598 1.00 98.69 115 LEU A CA 1
ATOM 865 C C . LEU A 1 115 ? 3.653 -4.294 -4.447 1.00 98.69 115 LEU A C 1
ATOM 867 O O . LEU A 1 115 ? 4.451 -4.409 -3.517 1.00 98.69 115 LEU A O 1
ATOM 871 N N . VAL A 1 116 ? 2.710 -3.356 -4.499 1.00 98.81 116 VAL A N 1
ATOM 872 C CA . VAL A 1 116 ? 2.360 -2.455 -3.401 1.00 98.81 116 VAL A CA 1
ATOM 873 C C . VAL A 1 116 ? 0.934 -2.76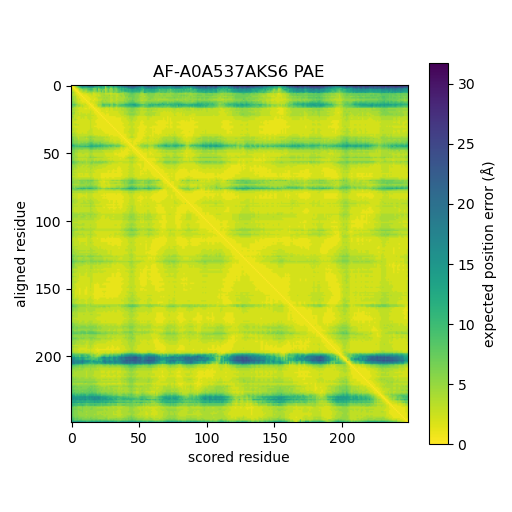5 -2.957 1.00 98.81 116 VAL A C 1
ATOM 875 O O . VAL A 1 116 ? -0.005 -2.563 -3.722 1.00 98.81 116 VAL A O 1
ATOM 878 N N . GLY A 1 117 ? 0.773 -3.289 -1.747 1.00 98.75 117 GLY A N 1
ATOM 879 C CA . GLY A 1 117 ? -0.529 -3.508 -1.119 1.00 98.75 117 GLY A CA 1
ATOM 880 C C . GLY A 1 117 ? -0.983 -2.275 -0.353 1.00 98.75 117 GLY A C 1
ATOM 881 O O . GLY A 1 117 ? -0.157 -1.623 0.285 1.00 98.75 117 GLY A O 1
ATOM 882 N N . LEU A 1 118 ? -2.278 -1.976 -0.402 1.00 98.81 118 LEU A N 1
ATOM 883 C CA . LEU A 1 118 ? -2.913 -0.967 0.439 1.00 98.81 118 LEU A CA 1
ATOM 884 C C . LEU A 1 118 ? -4.018 -1.611 1.266 1.00 98.81 118 LEU A C 1
ATOM 886 O O . LEU A 1 118 ? -4.722 -2.513 0.805 1.00 98.81 118 LEU A O 1
ATOM 890 N N . SER A 1 119 ? -4.181 -1.100 2.470 1.00 98.62 119 SER A N 1
ATOM 891 C CA . SER A 1 119 ? -5.167 -1.547 3.444 1.00 98.62 119 SER A CA 1
ATOM 892 C C . SER A 1 119 ? -5.657 -0.361 4.267 1.00 98.62 119 SER A C 1
ATOM 894 O O . SER A 1 119 ? -5.049 0.710 4.230 1.00 98.62 119 SER A O 1
ATOM 896 N N . SER A 1 120 ? -6.735 -0.548 5.022 1.00 98.19 120 SER A N 1
ATOM 897 C CA . SER A 1 120 ? -7.289 0.468 5.911 1.00 98.19 120 SER A CA 1
ATOM 898 C C . SER A 1 120 ? -7.527 -0.071 7.313 1.00 98.19 120 SER A C 1
ATOM 900 O O . SER A 1 120 ? -8.131 -1.127 7.501 1.00 98.19 120 SER A O 1
ATOM 902 N N . VAL A 1 121 ? -7.155 0.721 8.316 1.00 97.19 121 VAL A N 1
ATOM 903 C CA . VAL A 1 121 ? -7.595 0.538 9.702 1.00 97.19 121 VAL A CA 1
ATOM 904 C C . VAL A 1 121 ? -8.825 1.411 9.937 1.00 97.19 121 VAL A C 1
ATOM 906 O O . VAL A 1 121 ? -8.708 2.579 10.315 1.00 97.19 121 VAL A O 1
ATOM 909 N N . TYR A 1 122 ? -10.022 0.859 9.707 1.00 96.62 122 TYR A N 1
ATOM 910 C CA . TYR A 1 122 ? -11.285 1.616 9.752 1.00 96.62 122 TYR A CA 1
ATOM 911 C C . TYR A 1 122 ? -11.503 2.364 11.066 1.00 96.62 122 TYR A C 1
ATOM 913 O O . TYR A 1 122 ? -12.057 3.465 11.074 1.00 96.62 122 TYR A O 1
ATOM 921 N N . TRP A 1 123 ? -11.016 1.802 12.174 1.00 95.75 123 TRP A N 1
ATOM 922 C CA . TRP A 1 123 ? -11.106 2.434 13.482 1.00 95.75 123 TRP A CA 1
ATOM 923 C C . TRP A 1 123 ? -10.516 3.853 13.512 1.00 95.75 123 TRP A C 1
ATOM 925 O O . TRP A 1 123 ? -11.102 4.736 14.144 1.00 95.75 123 TRP A O 1
ATOM 935 N N . ARG A 1 124 ? -9.415 4.102 12.779 1.00 95.94 124 ARG A N 1
ATOM 936 C CA . ARG A 1 124 ? -8.762 5.423 12.729 1.00 95.94 124 ARG A CA 1
ATOM 937 C C . ARG A 1 124 ? -9.707 6.515 12.237 1.00 95.94 124 ARG A C 1
ATOM 939 O O . ARG A 1 124 ? -9.580 7.642 12.694 1.00 95.94 124 ARG A O 1
ATOM 946 N N . GLU A 1 125 ? -10.671 6.188 11.379 1.00 96.88 125 GLU A N 1
ATOM 947 C CA . GLU A 1 125 ? -11.726 7.105 10.927 1.00 96.88 125 GLU A CA 1
ATOM 948 C C . GLU A 1 125 ? -12.993 7.020 11.802 1.00 96.88 125 GLU A C 1
ATOM 950 O O . GLU A 1 125 ? -13.666 8.026 12.055 1.00 96.88 125 GLU A O 1
ATOM 955 N N . ALA A 1 126 ? -13.327 5.821 12.290 1.00 96.00 126 ALA A N 1
ATOM 956 C CA . ALA A 1 126 ? -14.584 5.536 12.984 1.00 96.00 126 ALA A CA 1
ATOM 957 C C . ALA A 1 126 ? -14.729 6.262 14.321 1.00 96.00 126 ALA A C 1
ATOM 959 O O . ALA A 1 126 ? -15.831 6.712 14.638 1.00 96.00 126 ALA A O 1
ATOM 960 N N . TRP A 1 127 ? -13.643 6.455 15.078 1.00 92.50 127 TRP A N 1
ATOM 961 C CA . TRP A 1 127 ? -13.725 7.158 16.367 1.00 92.50 127 TRP A CA 1
ATOM 962 C C . TRP A 1 127 ? -14.240 8.602 16.224 1.00 92.50 127 TRP A C 1
ATOM 964 O O . TRP A 1 127 ? -14.845 9.135 17.152 1.00 92.50 127 TRP A O 1
ATOM 974 N N . LYS A 1 128 ? -14.037 9.231 15.055 1.00 94.94 128 LYS A N 1
ATOM 975 C CA . LYS A 1 128 ? -14.476 10.604 14.771 1.00 94.94 128 LYS A CA 1
ATOM 976 C C . LYS A 1 128 ? -15.734 10.673 13.910 1.00 94.94 128 LYS A C 1
ATOM 978 O O . LYS A 1 128 ? -16.558 11.566 14.106 1.00 94.94 128 LYS A O 1
ATOM 983 N N . TYR A 1 129 ? -15.866 9.782 12.929 1.00 96.19 129 TYR A N 1
ATOM 984 C CA . TYR A 1 129 ? -16.900 9.882 11.894 1.00 96.19 129 TYR A CA 1
ATOM 985 C C . TYR A 1 129 ? -17.973 8.791 11.957 1.00 96.19 129 TYR A C 1
ATOM 987 O O . TYR A 1 129 ? -18.929 8.843 11.172 1.00 96.19 129 TYR A O 1
ATOM 995 N N . GLY A 1 130 ? -17.841 7.841 12.886 1.00 95.69 130 GLY A N 1
ATOM 996 C CA . GLY A 1 130 ? -18.748 6.713 13.060 1.00 95.69 130 GLY A CA 1
ATOM 997 C C . GLY A 1 130 ? -18.980 5.962 11.756 1.00 95.69 130 GLY A C 1
ATOM 998 O O . GLY A 1 130 ? -18.044 5.688 11.010 1.00 95.69 130 GLY A O 1
ATOM 999 N N . GLU A 1 131 ? -20.243 5.714 11.426 1.00 95.69 131 GLU A N 1
ATOM 1000 C CA . GLU A 1 131 ? -20.669 4.955 10.239 1.00 95.69 131 GLU A CA 1
ATOM 1001 C C . GLU A 1 131 ? -20.110 5.482 8.903 1.00 95.69 131 GLU A C 1
ATOM 1003 O O . GLU A 1 131 ? -19.980 4.733 7.936 1.00 95.69 131 GLU A O 1
ATOM 1008 N N . ARG A 1 132 ? -19.744 6.772 8.817 1.00 95.69 132 ARG A N 1
ATOM 1009 C CA . ARG A 1 132 ? -19.178 7.358 7.585 1.00 95.69 132 ARG A CA 1
ATOM 1010 C C . ARG A 1 132 ? -17.729 6.945 7.327 1.00 95.69 132 ARG A C 1
ATOM 1012 O O . ARG A 1 132 ? -17.239 7.186 6.223 1.00 95.69 132 ARG A O 1
ATOM 1019 N N . ALA A 1 133 ? -17.063 6.348 8.313 1.00 96.62 133 ALA A N 1
ATOM 1020 C CA . ALA A 1 133 ? -15.655 5.982 8.253 1.00 96.62 133 ALA A CA 1
ATOM 1021 C C . ALA A 1 133 ? -15.323 5.044 7.097 1.00 96.62 133 ALA A C 1
ATOM 1023 O O . ALA A 1 133 ? -14.319 5.270 6.429 1.00 96.62 133 ALA A O 1
ATOM 1024 N N . PHE A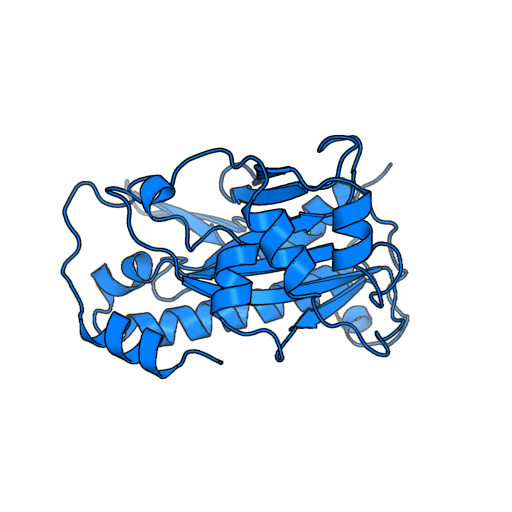 1 134 ? -16.194 4.071 6.798 1.00 96.94 134 PHE A N 1
ATOM 1025 C CA . PHE A 1 134 ? -15.991 3.162 5.668 1.00 96.94 134 PHE A CA 1
ATOM 1026 C C . PHE A 1 134 ? -15.752 3.945 4.370 1.00 96.94 134 PHE A C 1
ATOM 1028 O O . PHE A 1 134 ? -14.717 3.802 3.728 1.00 96.94 134 PHE A O 1
ATOM 1035 N N . ARG A 1 135 ? -16.662 4.869 4.034 1.00 97.19 135 ARG A N 1
ATOM 1036 C CA . ARG A 1 135 ? -16.552 5.705 2.829 1.00 97.19 135 ARG A CA 1
ATOM 1037 C C . ARG A 1 135 ? -15.277 6.549 2.817 1.00 97.19 135 ARG A C 1
ATOM 1039 O O . ARG A 1 135 ? -14.703 6.759 1.754 1.00 97.19 135 ARG A O 1
ATOM 1046 N N . TYR A 1 136 ? -14.860 7.074 3.965 1.00 97.88 136 TYR A N 1
ATOM 1047 C CA . TYR A 1 136 ? -13.651 7.889 4.039 1.00 97.88 136 TYR A CA 1
ATOM 1048 C C . TYR A 1 136 ? -12.376 7.068 3.864 1.00 97.88 136 TYR A C 1
ATOM 1050 O O . TYR A 1 136 ? -11.501 7.499 3.124 1.00 97.88 136 TYR A O 1
ATOM 1058 N N . CYS A 1 137 ? -12.327 5.845 4.391 1.00 98.00 137 CYS A N 1
ATOM 1059 C CA . CYS A 1 137 ? -11.226 4.922 4.112 1.00 98.00 137 CYS A CA 1
ATOM 1060 C C . CYS A 1 137 ? -11.102 4.635 2.606 1.00 98.00 137 CYS A C 1
ATOM 1062 O O . CYS A 1 137 ? -10.000 4.667 2.065 1.00 98.00 137 CYS A O 1
ATOM 1064 N N . GLN A 1 138 ? -12.230 4.482 1.901 1.00 97.62 138 GLN A N 1
ATOM 1065 C CA . GLN A 1 138 ? -12.234 4.313 0.441 1.00 97.62 138 GLN A CA 1
ATOM 1066 C C . GLN A 1 138 ? -11.699 5.548 -0.310 1.00 97.62 138 GLN A C 1
ATOM 1068 O O . GLN A 1 138 ? -10.967 5.420 -1.294 1.00 97.62 138 GLN A O 1
ATOM 1073 N N . HIS A 1 139 ? -12.032 6.762 0.141 1.00 98.12 139 HIS A N 1
ATOM 1074 C CA . HIS A 1 139 ? -11.473 7.990 -0.437 1.00 98.12 139 HIS A CA 1
ATOM 1075 C C . HIS A 1 139 ? -9.963 8.107 -0.189 1.00 98.12 139 HIS A C 1
ATOM 1077 O O . HIS A 1 139 ? -9.219 8.461 -1.107 1.00 98.12 139 HIS A O 1
ATOM 1083 N N . ASP A 1 140 ? -9.509 7.780 1.018 1.00 98.50 140 ASP A N 1
ATOM 1084 C CA . ASP A 1 140 ? -8.099 7.826 1.403 1.00 98.50 140 ASP A CA 1
ATOM 1085 C C . ASP A 1 140 ? -7.272 6.803 0.606 1.00 98.50 140 ASP A C 1
ATOM 1087 O O . ASP A 1 140 ? -6.221 7.152 0.056 1.00 98.50 140 ASP A O 1
ATOM 1091 N N . ALA A 1 141 ? -7.793 5.585 0.413 1.00 98.00 141 ALA A N 1
ATOM 1092 C CA . ALA A 1 141 ? -7.204 4.596 -0.487 1.00 9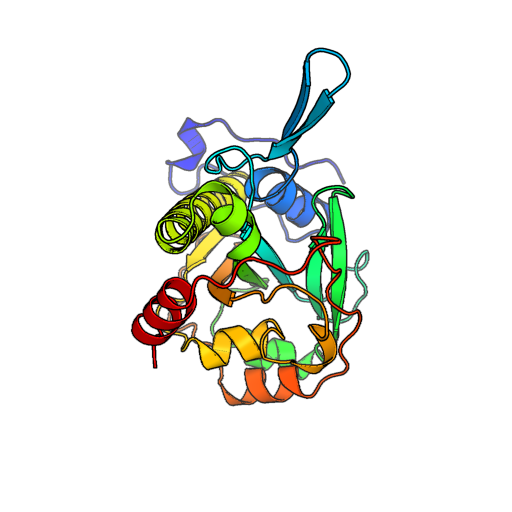8.00 141 ALA A CA 1
ATOM 1093 C C . ALA A 1 141 ? -7.115 5.129 -1.931 1.00 98.00 141 ALA A C 1
ATOM 1095 O O . ALA A 1 141 ? -6.069 5.021 -2.572 1.00 98.00 141 ALA A O 1
ATOM 1096 N N . GLY A 1 142 ? -8.167 5.791 -2.428 1.00 98.31 142 GLY A N 1
ATOM 1097 C CA . GLY A 1 142 ? -8.171 6.456 -3.735 1.00 98.31 142 GLY A CA 1
ATOM 1098 C C . GLY A 1 142 ? -7.076 7.521 -3.885 1.00 98.31 142 GLY A C 1
ATOM 1099 O O . GLY A 1 142 ? -6.389 7.578 -4.911 1.00 98.31 142 GLY A O 1
ATOM 1100 N N . HIS A 1 143 ? -6.860 8.338 -2.851 1.00 98.56 143 HIS A N 1
ATOM 1101 C CA . HIS A 1 143 ? -5.764 9.306 -2.821 1.00 98.56 143 HIS A CA 1
ATOM 1102 C C . HIS A 1 143 ? -4.391 8.624 -2.849 1.00 98.56 143 HIS A C 1
ATOM 1104 O O . HIS A 1 143 ? -3.530 9.043 -3.627 1.00 98.56 143 HIS A O 1
ATOM 1110 N N . ALA A 1 144 ? -4.204 7.545 -2.083 1.00 98.56 144 ALA A N 1
ATOM 1111 C CA . ALA A 1 144 ? -2.964 6.773 -2.077 1.00 98.56 144 ALA A CA 1
ATOM 1112 C C . ALA A 1 144 ? -2.659 6.126 -3.442 1.00 98.56 144 ALA A C 1
ATOM 1114 O O . ALA A 1 144 ? -1.514 6.170 -3.893 1.00 98.56 144 ALA A O 1
ATOM 1115 N N . ILE A 1 145 ? -3.670 5.610 -4.158 1.00 98.56 145 ILE A N 1
ATOM 1116 C CA . ILE A 1 145 ? -3.512 5.121 -5.544 1.00 98.56 145 ILE A CA 1
ATOM 1117 C C . ILE A 1 145 ? -2.989 6.241 -6.451 1.00 98.56 145 ILE A C 1
ATOM 1119 O O . ILE A 1 145 ? -2.054 6.035 -7.231 1.00 98.56 145 ILE A O 1
ATOM 1123 N N . GLY A 1 146 ? -3.594 7.431 -6.370 1.00 98.00 146 GLY A N 1
ATOM 1124 C CA . GLY A 1 146 ? -3.190 8.591 -7.164 1.00 98.00 146 GLY A CA 1
ATOM 1125 C C . GLY A 1 146 ? -1.740 8.993 -6.898 1.00 98.00 146 GLY A C 1
ATOM 1126 O O . GLY A 1 146 ? -0.960 9.154 -7.840 1.00 98.00 146 GLY A O 1
ATOM 1127 N N . ALA A 1 147 ? -1.363 9.079 -5.622 1.00 98.25 147 ALA A N 1
ATOM 1128 C CA . ALA A 1 147 ? -0.008 9.411 -5.205 1.00 98.25 147 ALA A CA 1
ATOM 1129 C C . ALA A 1 147 ? 1.013 8.352 -5.647 1.00 98.25 147 ALA A C 1
ATOM 1131 O O . ALA A 1 147 ? 2.034 8.715 -6.224 1.00 98.25 147 ALA A O 1
ATOM 1132 N N . LEU A 1 148 ? 0.714 7.055 -5.498 1.00 98.31 148 LEU A N 1
ATOM 1133 C CA . LEU A 1 148 ? 1.565 5.963 -5.993 1.00 98.31 148 LEU A CA 1
ATOM 1134 C C . LEU A 1 148 ? 1.802 6.048 -7.503 1.00 98.31 148 LEU A C 1
ATOM 1136 O O . LEU A 1 148 ? 2.930 5.878 -7.964 1.00 98.31 148 LEU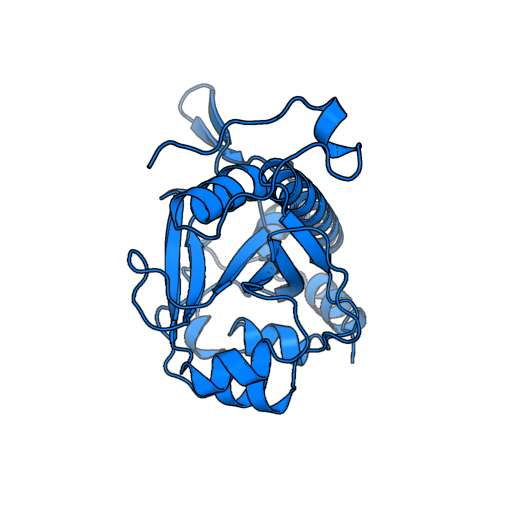 A O 1
ATOM 1140 N N . ARG A 1 149 ? 0.758 6.337 -8.290 1.00 96.75 149 ARG A N 1
ATOM 1141 C CA . ARG A 1 149 ? 0.888 6.489 -9.749 1.00 96.75 149 ARG A CA 1
ATOM 1142 C C . ARG A 1 149 ? 1.760 7.682 -10.126 1.00 96.75 149 ARG A C 1
ATOM 1144 O O . ARG A 1 149 ? 2.587 7.555 -11.027 1.00 96.75 149 ARG A O 1
ATOM 1151 N N . ILE A 1 150 ? 1.577 8.820 -9.458 1.00 96.25 150 ILE A N 1
ATOM 1152 C CA . ILE A 1 150 ? 2.386 10.022 -9.694 1.00 96.25 150 ILE A CA 1
ATOM 1153 C C . ILE A 1 150 ? 3.835 9.759 -9.279 1.00 96.25 150 ILE A C 1
ATOM 1155 O O . ILE A 1 150 ? 4.742 10.006 -10.069 1.00 96.25 150 ILE A O 1
ATOM 1159 N N . ALA A 1 151 ? 4.060 9.187 -8.096 1.00 97.25 151 ALA A N 1
ATOM 1160 C CA . ALA A 1 151 ? 5.384 8.843 -7.596 1.00 97.25 151 ALA A CA 1
ATOM 1161 C C . ALA A 1 151 ? 6.114 7.879 -8.549 1.00 97.25 151 ALA A C 1
ATOM 1163 O O . ALA A 1 151 ? 7.251 8.145 -8.935 1.00 97.25 151 ALA A O 1
ATOM 1164 N N . ALA A 1 152 ? 5.447 6.828 -9.037 1.00 96.81 152 ALA A N 1
ATOM 1165 C CA . ALA A 1 152 ? 6.011 5.932 -10.047 1.00 96.81 152 ALA A CA 1
ATOM 1166 C C . ALA A 1 152 ? 6.363 6.683 -11.344 1.00 96.81 152 ALA A C 1
ATOM 1168 O O . ALA A 1 152 ? 7.465 6.529 -11.872 1.00 96.81 152 ALA A O 1
ATOM 1169 N N . ALA A 1 153 ? 5.479 7.561 -11.826 1.00 95.62 153 ALA A N 1
ATOM 1170 C CA . ALA A 1 153 ? 5.736 8.356 -13.023 1.00 95.62 153 ALA A CA 1
ATOM 1171 C C . ALA A 1 153 ? 6.956 9.285 -12.872 1.00 95.62 153 ALA A C 1
ATOM 1173 O O . ALA A 1 153 ? 7.690 9.464 -13.845 1.00 95.62 153 ALA A O 1
ATOM 1174 N N . THR A 1 154 ? 7.232 9.814 -11.669 1.00 96.38 154 THR A N 1
ATOM 1175 C CA . THR A 1 154 ? 8.447 10.620 -11.417 1.00 96.38 154 THR A CA 1
ATOM 1176 C C . THR A 1 154 ? 9.746 9.833 -11.599 1.00 96.38 154 THR A C 1
ATOM 1178 O O . THR A 1 154 ? 10.776 10.427 -11.901 1.00 96.38 154 THR A O 1
ATOM 1181 N N . LEU A 1 155 ? 9.692 8.503 -11.483 1.00 96.31 155 LEU A N 1
ATOM 1182 C CA . LEU A 1 155 ? 10.816 7.584 -11.688 1.00 96.31 155 LEU A CA 1
ATOM 1183 C C . LEU A 1 155 ? 10.841 6.987 -13.107 1.00 96.31 155 LEU A C 1
ATOM 1185 O O . LEU A 1 155 ? 11.649 6.105 -13.398 1.00 96.31 155 LEU A O 1
ATOM 1189 N N . GLY A 1 156 ? 9.928 7.414 -13.988 1.00 95.31 156 GLY A N 1
ATOM 1190 C CA . GLY A 1 156 ? 9.716 6.799 -15.300 1.00 95.31 156 GLY A CA 1
ATOM 1191 C C . GLY A 1 156 ? 9.163 5.368 -15.219 1.00 95.31 156 GLY A C 1
ATOM 1192 O O . GLY A 1 156 ? 9.293 4.598 -16.173 1.00 95.31 156 GLY A O 1
ATOM 1193 N N . TRP A 1 157 ? 8.573 5.001 -14.079 1.00 95.88 157 TRP A N 1
ATOM 1194 C CA . TRP A 1 157 ? 7.946 3.706 -13.824 1.00 95.88 157 TRP A CA 1
ATOM 1195 C C . TRP A 1 157 ? 6.463 3.726 -14.193 1.00 95.88 157 TRP A C 1
ATOM 1197 O O . TRP A 1 157 ? 5.847 4.779 -14.382 1.00 95.88 157 TRP A O 1
ATOM 1207 N N . SER A 1 158 ? 5.880 2.536 -14.269 1.00 95.25 158 SER A N 1
ATOM 1208 C CA . SER A 1 158 ? 4.444 2.329 -14.428 1.00 95.25 158 SER A CA 1
ATOM 1209 C C . SER A 1 158 ? 3.858 1.684 -13.178 1.00 95.25 158 SER A C 1
ATOM 1211 O O . SER A 1 158 ? 4.528 0.910 -12.498 1.00 95.25 158 SER A O 1
ATOM 1213 N N . ALA A 1 159 ? 2.593 1.993 -12.894 1.00 95.62 159 ALA A N 1
ATOM 1214 C CA . ALA A 1 159 ? 1.840 1.419 -11.787 1.00 95.62 159 ALA A CA 1
ATOM 1215 C C . ALA A 1 159 ? 0.400 1.103 -12.220 1.00 95.62 159 ALA A C 1
ATOM 1217 O O . ALA A 1 159 ? -0.249 1.919 -12.883 1.00 95.62 159 ALA A O 1
ATOM 1218 N N . ARG A 1 160 ? -0.108 -0.074 -11.845 1.00 95.19 160 ARG A N 1
ATOM 1219 C CA . ARG A 1 160 ? -1.448 -0.565 -12.208 1.00 95.19 160 ARG A CA 1
ATOM 1220 C C . ARG A 1 160 ? -2.101 -1.267 -11.021 1.00 95.19 160 ARG A C 1
ATOM 1222 O O . ARG A 1 160 ? -1.475 -2.129 -10.419 1.00 95.19 160 ARG A O 1
ATOM 1229 N N . VAL A 1 161 ? -3.356 -0.931 -10.726 1.00 96.56 161 VAL A N 1
ATOM 1230 C CA . VAL A 1 161 ? -4.192 -1.677 -9.768 1.00 96.56 161 VAL A CA 1
ATOM 1231 C C . VAL A 1 161 ? -4.525 -3.051 -10.355 1.00 96.56 161 VAL A C 1
ATOM 1233 O O . VAL A 1 161 ? -4.874 -3.135 -11.532 1.00 96.56 161 VAL A O 1
ATOM 1236 N N . LEU A 1 162 ? -4.399 -4.112 -9.557 1.00 95.44 162 LEU A N 1
ATOM 1237 C CA . LEU A 1 162 ? -4.854 -5.456 -9.921 1.00 95.44 162 LEU A CA 1
ATOM 1238 C C . LEU A 1 162 ? -6.306 -5.617 -9.456 1.00 95.44 162 LEU A C 1
ATOM 1240 O O . LEU A 1 162 ? -6.583 -5.981 -8.314 1.00 95.44 162 LEU A O 1
ATOM 1244 N N . ASP A 1 163 ? -7.237 -5.254 -10.330 1.00 91.44 163 ASP A N 1
ATOM 1245 C CA . ASP A 1 163 ? -8.673 -5.186 -10.057 1.00 91.44 163 ASP A CA 1
ATOM 1246 C C . ASP A 1 163 ? -9.381 -6.548 -10.113 1.00 91.44 163 ASP A C 1
ATOM 1248 O O . ASP A 1 163 ? -10.521 -6.663 -9.665 1.00 91.44 163 ASP A O 1
ATOM 1252 N N . ASP A 1 164 ? -8.690 -7.608 -10.526 1.00 91.44 164 ASP A N 1
ATOM 1253 C CA . ASP A 1 164 ? -9.196 -8.978 -10.651 1.00 91.44 164 ASP A CA 1
ATOM 1254 C C . ASP A 1 164 ? -8.783 -9.920 -9.497 1.00 91.44 164 ASP A C 1
ATOM 1256 O O . ASP A 1 164 ? -8.981 -11.129 -9.577 1.00 91.44 164 ASP A O 1
ATOM 1260 N N . VAL A 1 165 ? -8.238 -9.383 -8.396 1.00 94.88 165 VAL A N 1
ATOM 1261 C CA . VAL A 1 165 ? -7.776 -10.175 -7.235 1.00 94.88 165 VAL A CA 1
ATOM 1262 C C . VAL A 1 165 ? -8.811 -10.210 -6.109 1.00 94.88 165 VAL A C 1
ATOM 1264 O O . VAL A 1 165 ? -9.068 -9.169 -5.511 1.00 94.88 165 VAL A O 1
ATOM 1267 N N . ALA A 1 166 ? -9.376 -11.380 -5.801 1.00 96.62 166 ALA A N 1
ATOM 1268 C CA . ALA A 1 166 ? -10.337 -11.578 -4.707 1.00 96.62 166 ALA A CA 1
ATOM 1269 C C . ALA A 1 166 ? -9.833 -11.049 -3.350 1.00 96.62 166 ALA A C 1
ATOM 1271 O O . ALA A 1 166 ? -8.654 -11.217 -3.024 1.00 96.62 166 ALA A O 1
ATOM 1272 N N . ASP A 1 167 ? -10.722 -10.508 -2.513 1.00 96.69 167 ASP A N 1
ATOM 1273 C CA . ASP A 1 167 ? -10.362 -9.901 -1.220 1.00 96.69 167 ASP A CA 1
ATOM 1274 C C . ASP A 1 167 ? -9.640 -10.885 -0.293 1.00 96.69 167 ASP A C 1
ATOM 1276 O O . ASP A 1 167 ? -8.610 -10.556 0.287 1.00 96.69 167 ASP A O 1
ATOM 1280 N N . ALA A 1 168 ? -10.102 -12.138 -0.229 1.00 96.69 168 ALA A N 1
ATOM 1281 C CA . ALA A 1 168 ? -9.438 -13.180 0.562 1.00 96.69 168 ALA A CA 1
ATOM 1282 C C . ALA A 1 168 ? -8.006 -13.478 0.069 1.00 96.69 168 ALA A C 1
ATOM 1284 O O . ALA A 1 168 ? -7.140 -13.880 0.841 1.00 96.69 168 ALA A O 1
ATOM 1285 N N . THR A 1 169 ? -7.737 -13.271 -1.225 1.00 97.75 169 THR A N 1
ATOM 1286 C CA . THR A 1 169 ? -6.381 -13.398 -1.779 1.00 97.75 169 THR A CA 1
ATOM 1287 C C . THR A 1 169 ? -5.521 -12.201 -1.380 1.00 97.75 169 THR A C 1
ATOM 1289 O O . THR A 1 169 ? -4.343 -12.383 -1.085 1.00 97.75 169 THR A O 1
ATOM 1292 N N . LEU A 1 170 ? -6.091 -10.991 -1.330 1.00 97.75 170 LEU A N 1
ATOM 1293 C CA . LEU A 1 170 ? -5.392 -9.801 -0.839 1.00 97.75 170 LEU A CA 1
ATOM 1294 C C . LEU A 1 170 ? -5.041 -9.932 0.646 1.00 97.75 170 LEU A C 1
ATOM 1296 O O . LEU A 1 170 ? -3.899 -9.690 1.025 1.00 97.75 170 LEU A O 1
ATOM 1300 N N . GLU A 1 171 ? -5.987 -10.370 1.474 1.00 97.81 171 GLU A N 1
ATOM 1301 C CA . GLU A 1 171 ? -5.764 -10.576 2.907 1.00 97.81 171 GLU A CA 1
ATOM 1302 C C . GLU A 1 171 ? -4.658 -11.602 3.162 1.00 97.81 171 GLU A C 1
ATOM 1304 O O . GLU A 1 171 ? -3.738 -11.311 3.922 1.00 97.81 171 GLU A O 1
ATOM 1309 N N . ALA A 1 172 ? -4.675 -12.741 2.462 1.00 98.00 172 ALA A N 1
ATOM 1310 C CA . ALA A 1 172 ? -3.624 -13.753 2.567 1.00 98.00 172 ALA A CA 1
ATOM 1311 C C . ALA A 1 172 ? -2.259 -13.258 2.048 1.00 98.00 172 ALA A C 1
ATOM 1313 O O . ALA A 1 172 ? -1.215 -13.603 2.605 1.00 98.00 172 ALA A O 1
ATOM 1314 N N . LEU A 1 173 ? -2.248 -12.445 0.982 1.00 98.44 173 LEU A N 1
ATOM 1315 C CA . LEU A 1 173 ? -1.027 -11.846 0.432 1.00 98.44 173 LEU A CA 1
ATOM 1316 C C . LEU A 1 173 ? -0.376 -10.884 1.433 1.00 98.44 173 LEU A C 1
ATOM 1318 O O . LEU A 1 173 ? 0.847 -10.879 1.561 1.00 98.44 173 LEU A O 1
ATOM 1322 N N . LEU A 1 174 ? -1.187 -10.067 2.110 1.00 98.44 174 LEU A N 1
ATOM 1323 C CA . LEU A 1 174 ? -0.733 -9.035 3.045 1.00 98.44 174 LEU A CA 1
ATOM 1324 C C . LEU A 1 174 ? -0.608 -9.540 4.493 1.00 98.44 174 LEU A C 1
ATOM 1326 O O . LEU A 1 174 ? 0.028 -8.884 5.315 1.00 98.44 174 LEU A O 1
ATOM 1330 N N . GLY A 1 175 ? -1.149 -10.725 4.789 1.00 97.94 175 GLY A N 1
ATOM 1331 C CA . GLY A 1 175 ? -1.154 -11.341 6.118 1.00 97.94 175 GLY A CA 1
ATOM 1332 C C . GLY A 1 175 ? -2.188 -10.744 7.065 1.00 97.94 175 GLY A C 1
ATOM 1333 O O . GLY A 1 175 ? -1.991 -10.778 8.279 1.00 97.94 175 GLY A O 1
ATOM 1334 N N . LEU A 1 176 ? -3.265 -10.176 6.522 1.00 97.62 176 LEU A N 1
ATOM 1335 C CA . LEU A 1 176 ? -4.338 -9.537 7.292 1.00 97.62 176 LEU A CA 1
ATOM 1336 C C . LEU A 1 176 ? -5.390 -10.546 7.786 1.00 97.62 176 LEU A C 1
ATOM 1338 O O . LEU A 1 176 ? -6.162 -10.243 8.689 1.00 97.62 176 LEU A O 1
ATOM 1342 N N . ASP A 1 177 ? -5.364 -11.778 7.269 1.00 96.69 177 ASP A N 1
ATOM 1343 C CA . ASP A 1 177 ? -6.171 -12.922 7.720 1.00 96.69 177 ASP A CA 1
ATOM 1344 C C . ASP A 1 177 ? -5.571 -13.656 8.941 1.00 96.69 177 ASP A C 1
ATOM 1346 O O . ASP A 1 177 ? -6.021 -14.732 9.339 1.00 96.69 177 ASP A O 1
ATOM 1350 N N . ARG A 1 178 ? -4.529 -13.085 9.556 1.00 95.75 178 ARG A N 1
ATOM 1351 C CA . ARG A 1 178 ? -3.764 -13.704 10.645 1.00 95.75 178 ARG A CA 1
ATOM 1352 C C . ARG A 1 178 ? -4.264 -13.252 12.014 1.00 95.75 178 ARG A C 1
ATOM 1354 O O . ARG A 1 178 ? -3.613 -12.456 12.679 1.00 95.75 178 ARG A O 1
ATOM 1361 N N . ASP A 1 179 ? -5.387 -13.798 12.473 1.00 95.44 179 ASP A N 1
ATOM 1362 C CA . ASP A 1 179 ? -6.063 -13.379 13.719 1.00 95.44 179 ASP A CA 1
ATOM 1363 C C . ASP A 1 179 ? -5.142 -13.226 14.943 1.00 95.44 179 ASP A C 1
ATOM 1365 O O . ASP A 1 179 ? -5.231 -12.237 15.666 1.00 95.44 179 ASP A O 1
ATOM 1369 N N . ALA A 1 180 ? -4.204 -14.156 15.147 1.00 95.62 180 ALA A N 1
ATOM 1370 C CA . ALA A 1 180 ? -3.269 -14.125 16.278 1.00 95.62 180 ALA A CA 1
ATOM 1371 C C . ALA A 1 180 ? -2.265 -12.951 16.247 1.00 95.62 180 ALA A C 1
ATOM 1373 O O . ALA A 1 180 ? -1.668 -12.616 17.280 1.00 95.62 180 ALA A O 1
ATOM 1374 N N . ASP A 1 181 ? -2.055 -12.344 15.075 1.00 95.81 181 ASP A N 1
ATOM 1375 C CA . ASP A 1 181 ? -1.198 -11.171 14.903 1.00 95.81 181 ASP A CA 1
ATOM 1376 C C . ASP A 1 181 ? -1.967 -9.869 15.191 1.00 95.81 181 ASP A C 1
ATOM 1378 O O . ASP A 1 181 ? -1.326 -8.849 15.425 1.00 95.81 181 ASP A O 1
ATOM 1382 N N . PHE A 1 182 ? -3.305 -9.909 15.246 1.00 95.00 182 PHE A N 1
ATOM 1383 C CA . PHE A 1 182 ? -4.187 -8.771 15.553 1.00 95.00 182 PHE A CA 1
ATOM 1384 C C . PHE A 1 182 ? -4.895 -8.896 16.912 1.00 95.00 182 PHE A C 1
ATOM 1386 O O . PHE A 1 182 ? -5.758 -8.086 17.242 1.00 95.00 182 PHE A O 1
ATOM 1393 N N . GLU A 1 183 ? -4.557 -9.902 17.721 1.00 93.88 183 GLU A N 1
ATOM 1394 C CA . GLU A 1 183 ? -5.164 -10.104 19.038 1.00 93.88 183 GLU A CA 1
ATOM 1395 C C . GLU A 1 183 ? -4.975 -8.867 19.936 1.00 93.88 183 GLU A C 1
ATOM 1397 O O . GLU A 1 183 ? -3.851 -8.459 20.233 1.00 93.88 183 GLU A O 1
ATOM 1402 N N . GLY A 1 184 ? -6.087 -8.267 20.374 1.00 91.50 184 GLY A N 1
ATOM 1403 C CA . GLY A 1 184 ? -6.082 -7.056 21.202 1.00 91.50 184 GLY A CA 1
ATOM 1404 C C . GLY A 1 184 ? -5.735 -5.761 20.458 1.00 91.50 184 GLY A C 1
ATOM 1405 O O . GLY A 1 184 ? -5.580 -4.729 21.111 1.00 91.50 184 GLY A O 1
ATOM 1406 N N . ALA A 1 185 ? -5.622 -5.802 19.129 1.00 94.38 185 ALA A N 1
ATOM 1407 C CA . ALA A 1 185 ? -5.401 -4.649 18.264 1.00 94.38 185 ALA A CA 1
ATOM 1408 C C . ALA A 1 185 ? -6.601 -4.416 17.332 1.00 94.38 185 ALA A C 1
ATOM 1410 O O . ALA A 1 185 ? -7.414 -5.306 17.074 1.00 94.38 185 ALA A O 1
ATOM 1411 N N . GLU A 1 186 ? -6.716 -3.198 16.816 1.00 94.25 186 GLU A N 1
ATOM 1412 C CA . GLU A 1 186 ? -7.713 -2.839 15.818 1.00 94.25 186 GLU A CA 1
ATOM 1413 C C . GLU A 1 186 ? -7.442 -3.573 14.499 1.00 94.25 186 GLU A C 1
ATOM 1415 O O . GLU A 1 186 ? -6.302 -3.686 14.044 1.00 94.25 186 GLU A O 1
ATOM 1420 N N . ARG A 1 187 ? -8.511 -4.075 13.875 1.00 92.94 187 ARG A N 1
ATOM 1421 C CA . ARG A 1 187 ? -8.419 -4.811 12.614 1.00 92.94 187 ARG A CA 1
ATOM 1422 C C . ARG A 1 187 ? -8.065 -3.892 11.455 1.00 92.94 187 ARG A C 1
ATOM 1424 O O . ARG A 1 187 ? -8.497 -2.741 11.370 1.00 92.94 187 ARG A O 1
ATOM 1431 N N . GLU A 1 188 ? -7.336 -4.477 10.525 1.00 95.31 188 GLU A N 1
ATOM 1432 C CA . GLU A 1 188 ? -6.947 -3.883 9.263 1.00 95.31 188 GLU A CA 1
ATOM 1433 C C . GLU A 1 188 ? -7.615 -4.665 8.128 1.00 95.31 188 GLU A C 1
ATOM 1435 O O . GLU A 1 188 ? -7.673 -5.892 8.169 1.00 95.31 188 GLU A O 1
ATOM 1440 N N . SER A 1 189 ? -8.159 -3.960 7.140 1.00 96.19 189 SER A N 1
ATOM 1441 C CA . SER A 1 189 ? -8.856 -4.547 5.989 1.00 96.19 189 SER A CA 1
ATOM 1442 C C . SER A 1 189 ? -8.070 -4.283 4.712 1.00 96.19 189 SER A C 1
ATOM 1444 O O . SER A 1 189 ? -7.654 -3.151 4.474 1.00 96.19 189 SER A O 1
ATOM 1446 N N . ALA A 1 190 ? -7.850 -5.310 3.890 1.00 97.44 190 ALA A N 1
ATOM 1447 C CA . ALA A 1 190 ? -7.191 -5.144 2.597 1.00 97.44 190 ALA A CA 1
ATOM 1448 C C . ALA A 1 190 ? -8.072 -4.307 1.656 1.00 97.44 190 ALA A C 1
ATOM 1450 O O . ALA A 1 190 ? -9.266 -4.560 1.561 1.00 97.44 190 ALA A O 1
ATOM 1451 N N . GLU A 1 191 ? -7.482 -3.353 0.935 1.00 97.12 191 GLU A N 1
ATOM 1452 C CA . GLU A 1 191 ? -8.204 -2.545 -0.058 1.00 97.12 191 GLU A CA 1
ATOM 1453 C C . GLU A 1 191 ? -7.873 -3.016 -1.478 1.00 97.12 191 GLU A C 1
ATOM 1455 O O . GLU A 1 191 ? -8.754 -3.303 -2.284 1.00 97.12 191 GLU A O 1
ATOM 1460 N N . LEU A 1 192 ? -6.580 -3.104 -1.807 1.00 97.56 192 LEU A N 1
ATOM 1461 C CA . LEU A 1 192 ? -6.116 -3.510 -3.134 1.00 97.56 192 LEU A CA 1
ATOM 1462 C C . LEU A 1 192 ? -4.631 -3.857 -3.141 1.00 97.56 192 LEU A C 1
ATOM 1464 O O . LEU A 1 192 ? -3.884 -3.592 -2.199 1.00 97.56 192 LEU A O 1
ATOM 1468 N N . VAL A 1 193 ? -4.181 -4.368 -4.282 1.00 98.19 193 VAL A N 1
ATOM 1469 C CA . VAL A 1 193 ? -2.765 -4.458 -4.622 1.00 98.19 193 VAL A CA 1
ATOM 1470 C C . VAL A 1 193 ? -2.508 -3.781 -5.968 1.00 98.19 193 VAL A C 1
ATOM 1472 O O . VAL A 1 193 ? -3.303 -3.873 -6.905 1.00 98.19 193 VAL A O 1
ATOM 1475 N N . MET A 1 194 ? -1.383 -3.084 -6.069 1.00 97.88 194 MET A N 1
ATOM 1476 C CA . MET A 1 194 ? -0.873 -2.491 -7.298 1.00 97.88 194 MET A CA 1
ATOM 1477 C C . MET A 1 194 ? 0.403 -3.204 -7.718 1.00 97.88 194 MET A C 1
ATOM 1479 O O . MET A 1 194 ? 1.267 -3.466 -6.890 1.00 97.88 194 MET A O 1
ATOM 1483 N N . ALA A 1 195 ? 0.565 -3.453 -9.011 1.00 97.56 195 ALA A N 1
ATOM 1484 C CA . ALA A 1 195 ? 1.862 -3.789 -9.575 1.00 97.56 195 ALA A CA 1
ATOM 1485 C C . ALA A 1 195 ? 2.585 -2.518 -10.012 1.00 97.56 195 ALA A C 1
ATOM 1487 O O . ALA A 1 195 ? 1.983 -1.656 -10.656 1.00 97.56 195 ALA A O 1
ATOM 1488 N N . VAL A 1 196 ? 3.873 -2.427 -9.693 1.00 97.81 196 VAL A N 1
ATOM 1489 C CA . VAL A 1 196 ? 4.755 -1.315 -10.062 1.00 97.81 196 VAL A CA 1
ATOM 1490 C C . VAL A 1 196 ? 5.991 -1.883 -10.750 1.00 97.81 196 VAL A C 1
ATOM 1492 O O . VAL A 1 196 ? 6.518 -2.901 -10.308 1.00 97.81 196 VAL A O 1
ATOM 1495 N N . TRP A 1 197 ? 6.443 -1.272 -11.846 1.00 96.00 197 TRP A N 1
ATOM 1496 C CA . TRP A 1 197 ? 7.614 -1.745 -12.591 1.00 96.00 197 TRP A CA 1
ATOM 1497 C C . TRP A 1 197 ? 8.338 -0.619 -13.344 1.00 96.00 197 TRP A C 1
ATOM 1499 O O . TRP A 1 197 ? 7.694 0.347 -13.769 1.00 96.00 197 TRP A O 1
ATOM 1509 N N . PRO A 1 198 ? 9.660 -0.742 -13.570 1.00 94.50 198 PRO A N 1
ATOM 1510 C CA . PRO A 1 198 ? 10.404 0.186 -14.414 1.00 94.50 198 PRO A CA 1
ATOM 1511 C C . PRO A 1 198 ? 9.949 0.177 -15.881 1.00 94.50 198 PRO A C 1
ATOM 1513 O O . PRO A 1 198 ? 9.762 -0.877 -16.494 1.00 94.50 198 PRO A O 1
ATOM 1516 N N . GLY A 1 199 ? 9.826 1.363 -16.477 1.00 90.56 199 GLY A N 1
ATOM 1517 C CA . GLY A 1 199 ? 9.460 1.543 -17.879 1.00 90.56 199 GLY A CA 1
ATOM 1518 C C . GLY A 1 199 ? 7.956 1.468 -18.156 1.00 90.56 199 GLY A C 1
ATOM 1519 O O . GLY A 1 199 ? 7.121 1.569 -17.260 1.00 90.56 199 GLY A O 1
ATOM 1520 N N . LYS A 1 200 ? 7.603 1.343 -19.443 1.00 80.44 200 LYS A N 1
ATOM 1521 C CA . LYS A 1 200 ? 6.222 1.490 -19.956 1.00 80.44 200 LYS A CA 1
ATOM 1522 C C . LYS A 1 200 ? 5.636 0.237 -20.597 1.00 80.44 200 LYS A C 1
ATOM 1524 O O . LYS A 1 200 ? 4.551 0.301 -21.167 1.00 80.44 200 LYS A O 1
ATOM 1529 N N . VAL A 1 201 ? 6.352 -0.886 -20.554 1.00 78.69 201 VAL A N 1
ATOM 1530 C CA . VAL A 1 201 ? 5.861 -2.134 -21.149 1.00 78.69 201 VAL A CA 1
ATOM 1531 C C . VAL A 1 201 ? 4.602 -2.546 -20.400 1.00 78.69 201 VAL A C 1
ATOM 1533 O O . VAL A 1 201 ? 4.661 -2.822 -19.203 1.00 78.69 201 VAL A O 1
ATOM 1536 N N . ALA A 1 202 ? 3.464 -2.529 -21.092 1.00 70.62 202 ALA A N 1
ATOM 1537 C CA . ALA A 1 202 ? 2.209 -2.947 -20.501 1.00 70.62 202 ALA A CA 1
ATOM 1538 C C . ALA A 1 202 ? 2.252 -4.462 -20.237 1.00 70.62 202 ALA A C 1
ATOM 1540 O O . ALA A 1 202 ? 2.721 -5.219 -21.090 1.00 70.62 202 ALA A O 1
ATOM 1541 N N . PRO A 1 203 ? 1.782 -4.920 -19.071 1.00 70.50 203 PRO A N 1
ATOM 1542 C CA . PRO A 1 203 ? 1.611 -6.340 -18.822 1.00 70.50 203 PRO A CA 1
ATOM 1543 C C . PRO A 1 203 ? 0.585 -6.939 -19.792 1.00 70.50 203 PRO A C 1
ATOM 1545 O O . PRO A 1 203 ? -0.521 -6.417 -19.902 1.00 70.50 203 PRO A O 1
ATOM 1548 N N . ASN A 1 204 ? 0.929 -8.039 -20.472 1.00 66.56 204 ASN A N 1
ATOM 1549 C CA . ASN A 1 204 ? -0.003 -8.724 -21.379 1.00 66.56 204 ASN A CA 1
ATOM 1550 C C . ASN A 1 204 ? -1.069 -9.521 -20.60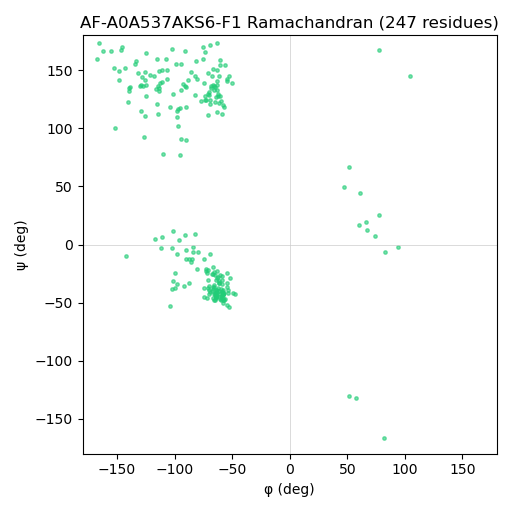8 1.00 66.56 204 ASN A C 1
ATOM 1552 O O . ASN A 1 204 ? -2.240 -9.450 -20.947 1.00 66.56 204 ASN A O 1
ATOM 1556 N N . ASN A 1 205 ? -0.650 -10.271 -19.583 1.00 71.06 205 ASN A N 1
ATOM 1557 C CA . ASN A 1 205 ? -1.488 -11.034 -18.653 1.00 71.06 205 ASN A CA 1
ATOM 1558 C C . ASN A 1 205 ? -0.721 -11.112 -17.330 1.00 71.06 205 ASN A C 1
ATOM 1560 O O . ASN A 1 205 ? 0.223 -11.896 -17.215 1.00 71.06 205 ASN A O 1
ATOM 1564 N N . SER A 1 206 ? -1.074 -10.276 -16.357 1.00 79.38 206 SER A N 1
ATOM 1565 C CA . SER A 1 206 ? -0.418 -10.290 -15.047 1.00 79.38 206 SER A CA 1
ATOM 1566 C C . SER A 1 206 ? -1.451 -10.415 -13.950 1.00 79.38 206 SER A C 1
ATOM 1568 O O . SER A 1 206 ? -1.984 -9.411 -13.470 1.00 79.38 206 SER A O 1
ATOM 1570 N N . ASN A 1 207 ? -1.690 -11.670 -13.590 1.00 88.38 207 ASN A N 1
ATOM 1571 C CA . ASN A 1 207 ? -2.619 -12.082 -12.555 1.00 88.38 207 ASN A CA 1
ATOM 1572 C C . ASN A 1 207 ? -1.814 -12.795 -11.472 1.00 88.38 207 ASN A C 1
ATOM 1574 O O . ASN A 1 207 ? -0.845 -13.497 -11.773 1.00 88.38 207 ASN A O 1
ATOM 1578 N N . LEU A 1 208 ? -2.215 -12.624 -10.216 1.00 92.06 208 LEU A N 1
ATOM 1579 C CA . LEU A 1 208 ? -1.571 -13.324 -9.114 1.00 92.06 208 LEU A CA 1
ATOM 1580 C C . LEU A 1 208 ? -1.976 -14.799 -9.117 1.00 92.06 208 LEU A C 1
ATOM 1582 O O . LEU A 1 208 ? -3.156 -15.145 -9.123 1.00 92.06 208 LEU A O 1
ATOM 1586 N N . GLU A 1 209 ? -0.981 -15.681 -9.093 1.00 93.75 209 GLU A N 1
ATOM 1587 C CA . GLU A 1 209 ? -1.201 -17.118 -8.958 1.00 93.75 209 GLU A CA 1
ATOM 1588 C C . GLU A 1 209 ? -1.681 -17.435 -7.531 1.00 93.75 209 GLU A C 1
ATOM 1590 O O . GLU A 1 209 ? -0.914 -17.332 -6.573 1.00 93.75 209 GLU A O 1
ATOM 1595 N N . LEU A 1 210 ? -2.942 -17.856 -7.383 1.00 94.56 210 LEU A N 1
ATOM 1596 C CA . LEU A 1 210 ? -3.573 -18.119 -6.081 1.00 94.56 210 LEU A CA 1
ATOM 1597 C C . LEU A 1 210 ? -2.778 -19.093 -5.198 1.00 94.56 210 LEU A C 1
ATOM 1599 O O . LEU A 1 210 ? -2.638 -18.869 -3.997 1.00 94.56 210 LEU A O 1
ATOM 1603 N N . GLU A 1 211 ? -2.234 -20.170 -5.770 1.00 96.88 211 GLU A N 1
ATOM 1604 C CA . GLU A 1 211 ? -1.461 -21.134 -4.976 1.00 96.88 211 GLU A CA 1
ATOM 1605 C C . GLU A 1 211 ? -0.111 -20.561 -4.531 1.00 96.88 211 GLU A C 1
ATOM 1607 O O . GLU A 1 211 ? 0.358 -20.871 -3.439 1.00 96.88 211 GLU A O 1
ATOM 1612 N N . ALA A 1 212 ? 0.490 -19.660 -5.313 1.00 97.50 212 ALA A N 1
ATOM 1613 C CA . ALA A 1 212 ? 1.672 -18.930 -4.875 1.00 97.50 212 ALA A CA 1
ATOM 1614 C C . ALA A 1 212 ? 1.346 -17.971 -3.716 1.00 97.50 212 ALA A C 1
ATOM 1616 O O . ALA A 1 212 ? 2.112 -17.891 -2.757 1.00 97.50 212 ALA A O 1
ATOM 1617 N N . VAL A 1 213 ? 0.184 -17.312 -3.727 1.00 97.88 213 VAL A N 1
ATOM 1618 C CA . VAL A 1 213 ? -0.260 -16.497 -2.581 1.00 97.88 213 VAL A CA 1
ATOM 1619 C C . VAL A 1 213 ? -0.461 -17.364 -1.333 1.00 97.88 213 VAL A C 1
ATOM 1621 O O . VAL A 1 213 ? 0.033 -17.029 -0.259 1.00 97.88 213 VAL A O 1
ATOM 1624 N N . ARG A 1 214 ? -1.099 -18.532 -1.468 1.00 97.50 214 ARG A N 1
ATOM 1625 C CA . ARG A 1 214 ? -1.265 -19.487 -0.356 1.00 97.50 214 ARG A CA 1
ATOM 1626 C C . ARG A 1 214 ? 0.063 -20.022 0.171 1.00 97.50 214 ARG A C 1
ATOM 1628 O O . ARG A 1 214 ? 0.210 -20.225 1.373 1.00 97.50 214 ARG A O 1
ATOM 1635 N N . GLU A 1 215 ? 1.033 -20.266 -0.705 1.00 97.94 215 GLU A N 1
ATOM 1636 C CA . GLU A 1 215 ? 2.379 -20.666 -0.293 1.00 97.94 215 GLU A CA 1
ATOM 1637 C C . GLU A 1 215 ? 3.101 -19.533 0.450 1.00 97.94 215 GLU A C 1
ATOM 1639 O O . GLU A 1 215 ? 3.795 -19.816 1.429 1.00 97.94 215 GLU A O 1
ATOM 1644 N N . LEU A 1 216 ? 2.897 -18.269 0.053 1.00 98.00 216 LEU A N 1
ATOM 1645 C CA . LEU A 1 216 ? 3.424 -17.103 0.772 1.00 98.00 216 LEU A CA 1
ATOM 1646 C C . LEU A 1 216 ? 2.814 -16.995 2.174 1.00 98.00 216 LEU A C 1
ATOM 1648 O O . LEU A 1 216 ? 3.545 -16.826 3.147 1.00 98.00 216 LEU A O 1
ATOM 1652 N N . ALA A 1 217 ? 1.497 -17.176 2.298 1.00 96.81 217 ALA A N 1
ATOM 1653 C CA . ALA A 1 217 ? 0.793 -17.130 3.580 1.00 96.81 217 ALA A CA 1
ATOM 1654 C C . ALA A 1 217 ? 1.309 -18.177 4.591 1.00 96.81 217 ALA A C 1
ATOM 1656 O O . ALA A 1 217 ? 1.265 -17.950 5.801 1.00 96.81 217 ALA A O 1
ATOM 1657 N N . ARG A 1 218 ? 1.863 -19.298 4.103 1.00 96.88 218 ARG A N 1
ATOM 1658 C CA . ARG A 1 218 ? 2.489 -20.362 4.914 1.00 96.88 218 ARG A CA 1
ATOM 1659 C C . ARG A 1 218 ? 3.954 -20.091 5.279 1.00 96.88 218 ARG A C 1
ATOM 1661 O O . ARG A 1 218 ? 4.535 -20.873 6.032 1.00 96.88 218 ARG A O 1
ATOM 1668 N N . GLN A 1 219 ? 4.570 -19.035 4.745 1.00 97.25 219 GLN A N 1
ATOM 1669 C CA . GLN A 1 219 ? 5.938 -18.663 5.107 1.00 97.25 219 GLN A CA 1
ATOM 1670 C C . GLN A 1 219 ? 6.005 -18.140 6.542 1.00 97.25 219 GLN A C 1
ATOM 1672 O O . GLN A 1 219 ? 4.999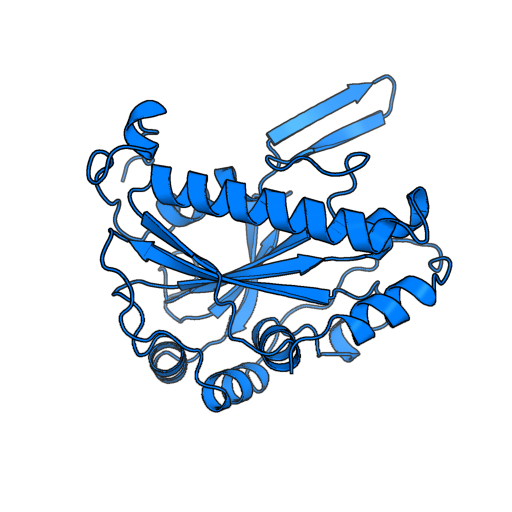 -17.921 7.215 1.00 97.25 219 GLN A O 1
ATOM 1677 N N . ARG A 1 220 ? 7.227 -17.938 7.036 1.00 95.50 220 ARG A N 1
ATOM 1678 C CA . ARG A 1 220 ? 7.433 -17.327 8.346 1.00 95.50 220 ARG A CA 1
ATOM 1679 C C . ARG A 1 220 ? 7.037 -15.850 8.310 1.00 95.50 220 ARG A C 1
ATOM 1681 O O . ARG A 1 220 ? 7.619 -15.081 7.542 1.00 95.50 220 ARG A O 1
ATOM 1688 N N . TRP A 1 221 ? 6.133 -15.484 9.215 1.00 97.44 221 TRP A N 1
ATOM 1689 C CA . TRP A 1 221 ? 5.720 -14.108 9.472 1.00 97.44 221 TRP A CA 1
ATOM 1690 C C . TRP A 1 221 ? 6.436 -13.511 10.687 1.00 97.44 221 TRP A C 1
ATOM 1692 O O . TRP A 1 221 ? 6.905 -14.236 11.572 1.00 97.44 221 TRP A O 1
ATOM 1702 N N . TYR A 1 222 ? 6.541 -12.186 10.709 1.00 96.88 222 TYR A N 1
ATOM 1703 C CA . TYR A 1 222 ? 7.211 -11.407 11.745 1.00 96.88 222 TYR A CA 1
ATOM 1704 C C . TYR A 1 222 ? 6.323 -10.244 12.201 1.00 96.88 222 TYR A C 1
ATOM 1706 O O . TYR A 1 222 ? 5.594 -9.657 11.397 1.00 96.88 222 TYR A O 1
ATOM 1714 N N . GLY A 1 223 ? 6.452 -9.888 13.482 1.00 95.56 223 GLY A N 1
ATOM 1715 C CA . GLY A 1 223 ? 5.709 -8.795 14.108 1.00 95.56 223 GLY A CA 1
ATOM 1716 C C . GLY A 1 223 ? 4.262 -9.153 14.460 1.00 95.56 223 GLY A C 1
ATOM 1717 O O . GLY A 1 223 ? 3.736 -10.174 14.027 1.00 95.56 223 GLY A O 1
ATOM 1718 N N . LYS A 1 224 ? 3.639 -8.291 15.263 1.00 95.38 224 LYS A N 1
ATOM 1719 C CA . LYS A 1 224 ? 2.205 -8.279 15.573 1.00 95.38 224 LYS A CA 1
ATOM 1720 C C . LYS A 1 224 ? 1.696 -6.845 15.444 1.00 95.38 224 LYS A C 1
ATOM 1722 O O . LYS A 1 224 ? 2.499 -5.915 15.520 1.00 95.38 224 LYS A O 1
ATOM 1727 N N . ALA A 1 225 ? 0.398 -6.673 15.233 1.00 94.75 225 ALA A N 1
ATOM 1728 C CA . ALA A 1 225 ? -0.228 -5.362 15.193 1.00 94.75 225 ALA A CA 1
ATOM 1729 C C . ALA A 1 225 ? -0.092 -4.659 16.551 1.00 94.75 225 ALA A C 1
ATOM 1731 O O . ALA A 1 225 ? -0.214 -5.273 17.613 1.00 94.75 225 ALA A O 1
ATOM 1732 N N . ASN A 1 226 ? 0.166 -3.355 16.504 1.00 93.31 226 ASN A N 1
ATOM 1733 C CA . ASN A 1 226 ? 0.134 -2.514 17.690 1.00 93.31 226 ASN A CA 1
ATOM 1734 C C . ASN A 1 226 ? -1.316 -2.151 18.009 1.00 93.31 226 ASN A C 1
ATOM 1736 O O . ASN A 1 226 ? -2.090 -1.846 17.104 1.00 93.31 226 ASN A O 1
ATOM 1740 N N . ARG A 1 227 ? -1.655 -2.103 19.297 1.00 93.88 227 ARG A N 1
ATOM 1741 C CA . ARG A 1 227 ? -2.918 -1.518 19.749 1.00 93.88 227 ARG A CA 1
ATOM 1742 C C . ARG A 1 227 ? -2.848 0.006 19.604 1.00 93.88 227 ARG A C 1
ATOM 1744 O O . ARG A 1 227 ? -1.926 0.628 20.133 1.00 93.88 227 ARG A O 1
ATOM 1751 N N . LEU A 1 228 ? -3.794 0.598 18.878 1.00 91.50 228 LEU A N 1
ATOM 1752 C CA . LEU A 1 228 ? -3.812 2.027 18.552 1.00 91.50 228 LEU A CA 1
ATOM 1753 C C . LEU A 1 228 ? -4.506 2.865 19.628 1.00 91.50 228 LEU A C 1
ATOM 1755 O O . LEU A 1 228 ? -4.109 4.008 19.860 1.00 91.50 228 LEU A O 1
ATOM 1759 N N . SER A 1 229 ? -5.519 2.306 20.291 1.00 88.25 229 SER A N 1
ATOM 1760 C CA . SER A 1 229 ? -6.249 2.959 21.377 1.00 88.25 229 SER A CA 1
ATOM 1761 C C . SER A 1 229 ? -6.023 2.268 22.718 1.00 88.25 229 SER A C 1
ATOM 1763 O O . SER A 1 229 ? -6.165 1.050 22.794 1.00 88.25 229 SER A O 1
ATOM 1765 N N . PRO A 1 230 ? -5.760 2.996 23.819 1.00 86.06 230 PRO A N 1
ATOM 1766 C CA . PRO A 1 230 ? -5.771 2.393 25.152 1.00 86.06 230 PRO A CA 1
ATOM 1767 C C . PRO A 1 230 ? -7.180 1.955 25.586 1.00 86.06 230 PRO A C 1
ATOM 1769 O O . PRO A 1 230 ? -7.309 1.051 26.406 1.00 86.06 230 PRO A O 1
ATOM 1772 N N . GLU A 1 231 ? -8.224 2.581 25.040 1.00 87.00 231 GLU A N 1
ATOM 1773 C CA . GLU A 1 231 ? -9.628 2.251 25.296 1.00 87.00 231 GLU A CA 1
ATOM 1774 C C . GLU A 1 231 ? -10.158 1.286 24.237 1.00 87.00 231 GLU A C 1
ATOM 1776 O O . GLU A 1 231 ? -9.644 1.244 23.116 1.00 87.00 231 GLU A O 1
ATOM 1781 N N . ASP A 1 232 ? -11.187 0.515 24.579 1.00 83.31 232 ASP A N 1
ATOM 1782 C CA . ASP A 1 232 ? -11.847 -0.349 23.605 1.00 83.31 232 ASP A CA 1
ATOM 1783 C C . ASP A 1 232 ? -12.651 0.505 22.606 1.00 83.31 232 ASP A C 1
ATOM 1785 O O . ASP A 1 232 ? -13.433 1.369 23.018 1.00 83.31 232 ASP A O 1
ATOM 1789 N N . PRO A 1 233 ? -12.470 0.291 21.291 1.00 83.44 233 PRO A N 1
ATOM 1790 C CA . PRO A 1 233 ? -13.254 0.955 20.264 1.00 83.44 233 PRO A CA 1
ATOM 1791 C C . PRO A 1 233 ? -14.763 0.866 20.488 1.00 83.44 233 PRO A C 1
ATOM 1793 O O . PRO A 1 233 ? -15.292 -0.206 20.777 1.00 83.44 233 PRO A O 1
ATOM 1796 N N . VAL A 1 234 ? -15.481 1.964 20.232 1.00 86.75 234 VAL A N 1
ATOM 1797 C CA . VAL A 1 234 ? -16.935 1.886 20.034 1.00 86.75 234 VAL A CA 1
ATOM 1798 C C . VAL A 1 234 ? -17.201 1.004 18.807 1.00 86.75 234 VAL A C 1
ATOM 1800 O O . VAL A 1 234 ? -16.697 1.331 17.725 1.00 86.75 234 VAL A O 1
ATOM 1803 N N . PRO A 1 235 ? -17.967 -0.094 18.941 1.00 85.81 235 PRO A N 1
ATOM 1804 C CA . PRO A 1 235 ? -18.259 -0.967 17.818 1.00 85.81 235 PRO A CA 1
ATOM 1805 C C . PRO A 1 235 ? -19.274 -0.295 16.890 1.00 85.81 235 PRO A C 1
ATOM 1807 O O . PRO A 1 235 ? -20.371 0.082 17.303 1.00 85.81 235 PRO A O 1
ATOM 1810 N N . TRP A 1 236 ? -18.908 -0.164 15.619 1.00 91.50 236 TRP A N 1
ATOM 1811 C CA . TRP A 1 236 ? -19.785 0.326 14.558 1.00 91.50 236 TRP A CA 1
ATOM 1812 C C . TRP A 1 236 ? -20.114 -0.836 13.618 1.00 91.50 236 TRP A C 1
ATOM 1814 O O . TRP A 1 236 ? -19.541 -0.932 12.538 1.00 91.50 236 TRP A O 1
ATOM 1824 N N . GLU A 1 237 ? -21.036 -1.716 14.026 1.00 91.88 237 GLU A N 1
ATOM 1825 C CA . GLU A 1 237 ? -21.380 -2.973 13.319 1.00 91.88 237 GLU A CA 1
ATOM 1826 C C . GLU A 1 237 ? -21.708 -2.778 11.826 1.00 91.88 237 GLU A C 1
ATOM 1828 O O . GLU A 1 237 ? -21.479 -3.655 10.988 1.00 91.88 237 GLU A O 1
ATOM 1833 N N . ILE A 1 238 ? -22.230 -1.603 11.466 1.00 94.81 238 ILE A N 1
ATOM 1834 C CA . ILE A 1 238 ? -22.532 -1.255 10.078 1.00 94.81 238 ILE A CA 1
ATOM 1835 C C . ILE A 1 238 ? -21.277 -1.178 9.197 1.00 94.81 238 ILE A C 1
ATOM 1837 O O . ILE A 1 238 ? -21.363 -1.485 8.012 1.00 94.81 238 ILE A O 1
ATOM 1841 N N . ILE A 1 239 ? -20.113 -0.813 9.748 1.00 95.75 239 ILE A N 1
ATOM 1842 C CA . ILE A 1 239 ? -18.846 -0.778 9.002 1.00 95.75 239 ILE A CA 1
ATOM 1843 C C . ILE A 1 239 ? -18.464 -2.195 8.578 1.00 95.75 239 ILE A C 1
ATOM 1845 O O . ILE A 1 239 ? -18.192 -2.415 7.399 1.00 95.75 239 ILE A O 1
ATOM 1849 N N . ASP A 1 240 ? -18.520 -3.154 9.503 1.00 93.00 240 ASP A N 1
ATOM 1850 C CA . ASP A 1 240 ? -18.216 -4.560 9.217 1.00 93.00 240 ASP A CA 1
ATOM 1851 C C . ASP A 1 240 ? -19.224 -5.148 8.225 1.00 93.00 240 ASP A C 1
ATOM 1853 O O . ASP A 1 240 ? -18.851 -5.839 7.277 1.00 93.00 240 ASP A O 1
ATOM 1857 N N . THR A 1 241 ? -20.506 -4.806 8.388 1.00 96.06 241 THR A N 1
ATOM 1858 C CA . THR A 1 241 ? -21.579 -5.227 7.476 1.00 96.06 241 THR A CA 1
ATOM 1859 C C . THR A 1 241 ? -21.340 -4.723 6.052 1.00 96.06 241 THR A C 1
ATOM 1861 O O . THR A 1 241 ? -21.452 -5.491 5.096 1.00 96.06 241 THR A O 1
ATOM 1864 N N . VAL A 1 242 ? -21.002 -3.439 5.889 1.00 95.94 242 VAL A N 1
ATOM 1865 C CA . VAL A 1 242 ? -20.745 -2.842 4.570 1.00 95.94 242 VAL A CA 1
ATOM 1866 C C . VAL A 1 242 ? -19.449 -3.380 3.970 1.00 95.94 242 VAL A C 1
ATOM 1868 O O . VAL A 1 242 ? -19.451 -3.729 2.793 1.00 95.94 242 VAL A O 1
ATOM 1871 N N . SER A 1 243 ? -18.386 -3.513 4.768 1.00 94.75 243 SER A N 1
ATOM 1872 C CA . SER A 1 243 ? -17.117 -4.103 4.331 1.00 94.75 243 SER A CA 1
ATOM 1873 C C . SER A 1 243 ? -17.327 -5.522 3.800 1.00 94.75 243 SER A C 1
ATOM 1875 O O . SER A 1 243 ? -16.930 -5.822 2.675 1.00 94.75 243 SER A O 1
ATOM 1877 N N . ALA A 1 244 ? -18.060 -6.366 4.537 1.00 95.00 244 ALA A N 1
ATOM 1878 C CA . ALA A 1 244 ? -18.414 -7.715 4.102 1.00 95.00 244 ALA A CA 1
ATOM 1879 C C . ALA A 1 244 ? -19.262 -7.723 2.817 1.00 95.00 244 ALA A C 1
ATOM 1881 O O . ALA A 1 244 ? -19.036 -8.552 1.936 1.00 95.00 244 ALA A O 1
ATOM 1882 N N . ALA A 1 245 ? -20.212 -6.792 2.687 1.00 96.31 245 ALA A N 1
ATOM 1883 C CA . ALA A 1 245 ? -21.065 -6.670 1.506 1.00 96.31 245 ALA A CA 1
ATOM 1884 C C . ALA A 1 245 ? -20.326 -6.145 0.260 1.00 96.31 245 ALA A C 1
ATOM 1886 O O . ALA A 1 245 ? -20.797 -6.368 -0.856 1.00 96.31 245 ALA A O 1
ATOM 1887 N N . SER A 1 246 ? -19.191 -5.458 0.428 1.00 94.88 246 SER A N 1
ATOM 1888 C CA . SER A 1 246 ? -18.371 -4.940 -0.674 1.00 94.88 246 SER A CA 1
ATOM 1889 C C . SER A 1 246 ? -17.287 -5.898 -1.169 1.00 94.88 246 SER A C 1
ATOM 1891 O O . SER A 1 246 ? -16.617 -5.579 -2.149 1.00 94.88 246 SER A O 1
ATOM 1893 N N . ARG A 1 247 ? -17.105 -7.055 -0.518 1.00 94.62 247 ARG A N 1
ATOM 1894 C CA . ARG A 1 247 ? -16.013 -7.984 -0.839 1.00 94.62 247 ARG A CA 1
ATOM 1895 C C . ARG A 1 247 ? -16.132 -8.526 -2.257 1.00 94.62 247 ARG A C 1
ATOM 1897 O O . ARG A 1 247 ? -17.189 -9.022 -2.660 1.00 94.62 247 ARG A O 1
ATOM 1904 N N . LYS A 1 248 ? -15.022 -8.509 -2.991 1.00 92.88 248 LYS A N 1
ATOM 1905 C CA . LYS A 1 248 ? -14.910 -9.163 -4.291 1.00 92.88 248 LYS A CA 1
ATOM 1906 C C . LYS A 1 248 ? -14.619 -10.662 -4.098 1.00 92.88 248 LYS A C 1
ATOM 1908 O O . LYS A 1 248 ? -13.692 -11.004 -3.353 1.00 92.88 248 LYS A O 1
ATOM 1913 N N . PRO A 1 249 ? -15.405 -11.546 -4.743 1.00 84.50 249 PRO A N 1
ATOM 1914 C CA . PRO A 1 249 ? -15.212 -12.992 -4.666 1.00 84.50 249 PRO A CA 1
ATOM 1915 C C . PRO A 1 249 ? -13.925 -13.460 -5.352 1.00 84.50 249 PRO A C 1
ATOM 1917 O O . PRO A 1 249 ? -13.422 -12.744 -6.250 1.00 84.50 249 PRO A O 1
#

Sequence (249 aa):
EEEPLSPAYESLYAPGAVASVPMSIRALSRLLEYALALSAWKQAGGTRWALRVNPSSGNLHPTEGYVLIGGIAELGETPGLFHYAPAEHGLERRAGCPPALFGRLMRGFPPQAFLVGLSSVYWREAWKYGERAFRYCQHDAGHAIGALRIAAATLGWSARVLDDVADATLEALLGLDRDADFEGAERESAELVMAVWPGKVAPNNSNLELEAVRELARQRWYGKANRLSPEDPVPWEIIDTVSAASRKP

Secondary structure (DSSP, 8-state):
-PPPPPPPGGGGGSTT-SPPPPP-HHHHHHHHHHHHSEEEEEEETTEEEEEESS--GGG---EEEEEEE--BGGGBSS-EEEEEETTTTEEEEEEE--HHHHHHHTTTSPTT-EEEEEEE-THHHHHHHGGGHHHHHHHHHHHHHHHHHHHHHHTTEEEEE-TT--HHHHHHHHTTT-GGGSTTS---EEEEEEEEEESS---SS----HHHHHHHHTSPB---PPP--SSPPPP-HHHHHHHHHT---

Mean predicted aligned error: 3.88 Å

Nearest PDB structures (foldseek):
  3eo7-assembly1_A  TM=7.619E-01  e=7.719E-12  Trichormus variabilis ATCC 29413
  8pz5-assembly1_B  TM=7.504E-01  e=9.306E-10  Cyanothece sp. PCC 7425
  7ly7-assembly1_B  TM=7.116E-01  e=4.775E-10  Thermoactinomyces vulgaris
  3hj9-assembly1_B  TM=7.477E-01  e=1.192E-07  Cupriavidus pinatubonensis JMP134
  8cqs-assembly1_A  TM=7.064E-01  e=3.147E-07  Bacteroides thetaiotaomicron

pLDDT: mean 94.47, std 5.76, range [59.12, 98.88]

Radius of gyration: 18.07 Å; Cα contacts (8 Å, |Δi|>4): 459; chains: 1; bounding box: 47×47×48 Å

Solvent-accessible surface area (backbone atoms only — not comparable to full-atom values): 13932 Å² total; per-residue (Å²): 135,82,80,85,71,79,63,61,76,72,37,64,77,39,94,77,64,40,71,54,51,72,94,45,73,67,51,52,47,50,31,43,51,51,21,61,14,64,66,48,77,49,73,60,90,94,49,71,49,75,39,49,59,43,74,38,81,92,71,46,64,33,62,47,44,31,39,40,38,67,49,40,79,94,81,35,76,56,20,29,33,24,38,55,40,44,92,76,73,40,74,45,68,34,29,58,31,57,66,72,51,48,53,52,44,49,42,53,44,53,74,82,44,32,37,41,36,37,28,30,28,50,62,55,36,26,84,81,51,44,78,56,14,57,63,50,44,54,50,33,47,52,40,35,53,52,28,40,41,51,26,28,28,53,39,16,25,36,62,44,75,52,87,86,64,26,45,72,56,47,18,36,63,74,54,60,73,42,63,86,38,35,66,88,24,73,66,56,43,68,73,51,42,28,44,36,28,58,34,80,77,74,62,86,61,64,62,77,42,65,67,45,37,54,55,50,55,70,40,66,70,47,86,62,58,69,59,85,57,101,60,84,76,84,85,56,67,65,40,58,52,50,54,64,72,65,58,51,113